Protein AF-L7JZ49-F1 (afdb_monomer_lite)

Radius of gyration: 19.23 Å; chains: 1; bounding box: 40×42×53 Å

Secondary structure (DSSP, 8-state):
-EEEEES-EESS-EEPPTT--EEEEEEEEEPTT-EEEPPTT--EEEEEEEEEEEE-TT-TT--EEEEES-PPEEETTEEEE--HHHHHTT-SSS-EEEE--TT--EEEEES----TTEEEE--TT--EEEEEEE-S-EE-TT-SS--EEEEEEPTT----B--TTGGG-SEEEEEE-S-HHHHHHHHHH-TT-SEEEEEE---TT-------GGGG--TT--B--------TT--

Foldseek 3Di:
DADEDECDEDPAAAEDDPPHQEYEYANYEYDPPHEYEYACNHQEYEYHDYAAKYFCVHPVNHAYYEYEQDFFADDPRMGHDHDPVVVVVPPDDAQAEGEDDQSHAHYAYELHDDDARYEYHYHQNHAEYAHAQDAYEYDCPNHPRHQYYHEHYNAPHPYDDPQPHLCNHQYYHYEDRDPPPVVLVNVVSNLNHQYYAYAYAPPDDDPDPPPDVVVSPNPPNPDPPPRPRDHPPPD

Organism: Trachipleistophora hominis (NCBI:txid72359)

Structure (mmCIF, N/CA/C/O backbone):
data_AF-L7JZ49-F1
#
_entry.id   AF-L7JZ49-F1
#
loop_
_atom_site.group_PDB
_atom_site.id
_atom_site.type_symbol
_atom_site.label_atom_id
_atom_site.label_alt_id
_atom_site.label_comp_id
_atom_site.label_asym_id
_atom_site.label_entity_id
_atom_site.label_seq_id
_atom_site.pdbx_PDB_ins_code
_atom_site.Cartn_x
_atom_site.Cartn_y
_atom_site.Cartn_z
_atom_site.occupancy
_atom_site.B_iso_or_equiv
_atom_site.auth_seq_id
_atom_site.auth_comp_id
_atom_site.auth_asym_id
_atom_site.auth_atom_id
_atom_site.pdbx_PDB_model_num
ATOM 1 N N . MET A 1 1 ? -9.743 -14.940 8.558 1.00 95.25 1 MET A N 1
ATOM 2 C CA . MET A 1 1 ? -11.053 -14.262 8.529 1.00 95.25 1 MET A CA 1
ATOM 3 C C . MET A 1 1 ? -10.868 -12.903 7.887 1.00 95.25 1 MET A C 1
ATOM 5 O O . MET A 1 1 ? -9.846 -12.271 8.147 1.00 95.25 1 MET A O 1
ATOM 9 N N . TYR A 1 2 ? -11.809 -12.515 7.036 1.00 97.88 2 TYR A N 1
ATOM 10 C CA . TYR A 1 2 ? -11.838 -11.239 6.327 1.00 97.88 2 TYR A CA 1
ATOM 11 C C . TYR A 1 2 ? -12.941 -10.373 6.942 1.00 97.88 2 TYR A C 1
ATOM 13 O O . TYR A 1 2 ? -14.019 -10.898 7.221 1.00 97.88 2 TYR A O 1
ATOM 21 N N . LEU A 1 3 ? -12.662 -9.095 7.192 1.00 98.38 3 LEU A N 1
ATOM 22 C CA . LEU A 1 3 ? -13.644 -8.123 7.665 1.00 98.38 3 LEU A CA 1
ATOM 23 C C . LEU A 1 3 ? -13.679 -6.938 6.701 1.00 98.38 3 LEU A C 1
ATOM 25 O O . LEU A 1 3 ? -12.662 -6.274 6.514 1.00 98.38 3 LEU A O 1
ATOM 29 N N . HIS A 1 4 ? -14.858 -6.677 6.142 1.00 98.38 4 HIS A N 1
ATOM 30 C CA . HIS A 1 4 ? -15.140 -5.538 5.273 1.00 98.38 4 HIS A CA 1
ATOM 31 C C . HIS A 1 4 ? -16.107 -4.593 5.966 1.00 98.38 4 HIS A C 1
ATOM 33 O O . HIS A 1 4 ? -17.171 -5.025 6.411 1.00 98.38 4 HIS A O 1
ATOM 39 N N . LEU A 1 5 ? -15.730 -3.324 6.065 1.00 98.25 5 LEU A N 1
ATOM 40 C CA . LEU A 1 5 ? -16.546 -2.256 6.627 1.00 98.25 5 LEU A CA 1
ATOM 41 C C . LEU A 1 5 ? -16.680 -1.161 5.578 1.00 98.25 5 LEU A C 1
ATOM 43 O O . LEU A 1 5 ? -15.669 -0.687 5.058 1.00 98.25 5 LEU A O 1
ATOM 47 N N . GLU A 1 6 ? -17.913 -0.754 5.284 1.00 98.25 6 GLU A N 1
ATOM 48 C CA . GLU A 1 6 ? -18.189 0.212 4.224 1.00 98.25 6 GLU A CA 1
ATOM 49 C C . GLU A 1 6 ? -19.272 1.216 4.609 1.00 98.25 6 GLU A C 1
ATOM 51 O O . GLU A 1 6 ? -20.342 0.821 5.068 1.00 98.25 6 GLU A O 1
ATOM 56 N N . GLY A 1 7 ? -18.999 2.507 4.391 1.00 97.81 7 GLY A N 1
ATOM 57 C CA . GLY A 1 7 ? -19.991 3.574 4.558 1.00 97.81 7 GLY A CA 1
ATOM 58 C C . GLY A 1 7 ? -20.428 3.781 6.009 1.00 97.81 7 GLY A C 1
ATOM 59 O O . GLY A 1 7 ? -21.595 4.069 6.263 1.00 97.81 7 GLY A O 1
ATOM 60 N N . ILE A 1 8 ? -19.512 3.582 6.960 1.00 97.62 8 ILE A N 1
ATOM 61 C CA . ILE A 1 8 ? -19.801 3.655 8.396 1.00 97.62 8 ILE A CA 1
ATOM 62 C C . ILE A 1 8 ? -19.223 4.939 8.983 1.00 97.62 8 ILE A C 1
ATOM 64 O O . ILE A 1 8 ? -18.048 5.258 8.791 1.00 97.62 8 ILE A O 1
ATOM 68 N N . GLU A 1 9 ? -20.043 5.619 9.780 1.00 97.75 9 GLU A N 1
ATOM 69 C CA . GLU A 1 9 ? -19.608 6.677 10.682 1.00 97.75 9 GLU A CA 1
ATOM 70 C C . GLU A 1 9 ? -19.492 6.130 12.111 1.00 97.75 9 GLU A C 1
ATOM 72 O O . GLU A 1 9 ? -20.479 5.735 12.736 1.00 97.75 9 GLU A O 1
ATOM 77 N N . PHE A 1 10 ? -18.274 6.072 12.644 1.00 96.31 10 PHE A N 1
ATOM 78 C CA . PHE A 1 10 ? -18.020 5.561 13.985 1.00 96.31 10 PHE A CA 1
ATOM 79 C C . PHE A 1 10 ? -18.080 6.678 15.028 1.00 96.31 10 PHE A C 1
ATOM 81 O O . PHE A 1 10 ? -17.166 7.496 15.161 1.00 96.31 10 PHE A O 1
ATOM 88 N N . GLY A 1 11 ? -19.128 6.636 15.855 1.00 96.88 11 GLY A N 1
ATOM 89 C CA . GLY A 1 11 ? -19.250 7.457 17.064 1.00 96.88 11 GLY A CA 1
ATOM 90 C C . GLY A 1 11 ? -18.512 6.905 18.292 1.00 96.88 11 GLY A C 1
ATOM 91 O O . GLY A 1 11 ? -18.584 7.475 19.382 1.00 96.88 11 GLY A O 1
ATOM 92 N N . TYR A 1 12 ? -17.798 5.791 18.146 1.00 97.19 12 TYR A N 1
ATOM 93 C CA . TYR A 1 12 ? -17.099 5.089 19.221 1.00 97.19 12 TYR A CA 1
ATOM 94 C C . TYR A 1 12 ? -15.788 4.479 18.718 1.00 97.19 12 TYR A C 1
ATOM 96 O O . TYR A 1 12 ? -15.545 4.389 17.518 1.00 97.19 12 TYR A O 1
ATOM 104 N N . ASN A 1 13 ? -14.926 4.066 19.648 1.00 98.25 13 ASN A N 1
ATOM 105 C CA . ASN A 1 13 ? -13.702 3.354 19.292 1.00 98.25 13 ASN A CA 1
ATOM 106 C C . ASN A 1 13 ? -14.050 1.977 18.734 1.00 98.25 13 ASN A C 1
ATOM 108 O O . ASN A 1 13 ? -14.763 1.214 19.386 1.00 98.25 13 ASN A O 1
ATOM 112 N N . PHE A 1 14 ? -13.501 1.639 17.576 1.00 98.25 14 PHE A N 1
ATOM 113 C CA . PHE A 1 14 ? -13.704 0.336 16.967 1.00 98.25 14 PHE A CA 1
ATOM 114 C C . PHE A 1 14 ? -12.479 -0.545 17.213 1.00 98.25 14 PHE A C 1
ATOM 116 O O . PHE A 1 14 ? -11.364 -0.177 16.862 1.00 98.25 14 PHE A O 1
ATOM 123 N N . ASN A 1 15 ? -12.671 -1.714 17.820 1.00 98.44 15 ASN A N 1
ATOM 124 C CA . ASN A 1 15 ? -11.599 -2.691 17.994 1.00 98.44 15 ASN A CA 1
ATOM 125 C C . ASN A 1 15 ? -11.824 -3.825 16.997 1.00 98.44 15 ASN A C 1
ATOM 127 O O . ASN A 1 15 ? -12.868 -4.481 17.032 1.00 98.44 15 ASN A O 1
ATOM 131 N N . VAL A 1 16 ? -10.851 -4.070 16.120 1.00 98.31 16 VAL A N 1
ATOM 132 C CA . VAL A 1 16 ? -10.954 -5.148 15.133 1.00 98.31 16 VAL A CA 1
ATOM 133 C C . VAL A 1 16 ? -10.984 -6.492 15.880 1.00 98.31 16 VAL A C 1
ATOM 135 O O . VAL A 1 16 ? -10.046 -6.778 16.627 1.00 98.31 16 VAL A O 1
ATOM 138 N N . PRO A 1 17 ? -12.005 -7.351 15.689 1.00 98.00 17 PRO A N 1
ATOM 139 C CA . PRO A 1 17 ? -12.108 -8.616 16.413 1.00 98.00 17 PRO A CA 1
ATOM 140 C C . PRO A 1 17 ? -10.873 -9.503 16.242 1.00 98.00 17 PRO A C 1
ATOM 142 O O . PRO A 1 17 ? -10.296 -9.573 15.155 1.00 98.00 17 PRO A O 1
ATOM 145 N N . GLN A 1 18 ? -10.499 -10.233 17.295 1.00 95.44 18 GLN A N 1
ATOM 146 C CA . GLN A 1 18 ? -9.438 -11.245 17.223 1.00 95.44 18 GLN A CA 1
ATOM 147 C C . GLN A 1 18 ? -9.741 -12.253 16.095 1.00 95.44 18 GLN A C 1
ATOM 149 O O . GLN A 1 18 ? -10.909 -12.514 15.795 1.00 95.44 18 GLN A O 1
ATOM 154 N N . ARG A 1 19 ? -8.708 -12.849 15.478 1.00 95.81 19 ARG A N 1
ATOM 155 C CA . ARG A 1 19 ? -8.783 -13.741 14.293 1.00 95.81 19 ARG A CA 1
ATOM 156 C C . ARG A 1 19 ? -9.020 -13.066 12.932 1.00 95.81 19 ARG A C 1
ATOM 158 O O . ARG A 1 19 ? -8.912 -13.756 11.907 1.00 95.81 19 ARG A O 1
ATOM 165 N N . VAL A 1 20 ? -9.337 -11.766 12.869 1.00 98.12 20 VAL A N 1
ATOM 166 C CA . VAL A 1 20 ? -9.362 -11.030 11.587 1.00 98.12 20 VAL A CA 1
ATOM 167 C C . VAL A 1 20 ? -7.933 -10.927 11.060 1.00 98.12 20 VAL A C 1
ATOM 169 O O . VAL A 1 20 ? -7.084 -10.333 11.711 1.00 98.12 20 VAL A O 1
ATOM 172 N N . LYS A 1 21 ? -7.683 -11.500 9.878 1.00 98.25 21 LYS A N 1
ATOM 173 C CA . LYS A 1 21 ? -6.375 -11.476 9.198 1.00 98.25 21 LYS A CA 1
ATOM 174 C C . LYS A 1 21 ? -6.296 -10.412 8.104 1.00 98.25 21 LYS A C 1
ATOM 176 O O . LYS A 1 21 ? -5.201 -9.976 7.757 1.00 98.25 21 LYS A O 1
ATOM 181 N N . THR A 1 22 ? -7.444 -10.026 7.559 1.00 98.56 22 THR A N 1
ATOM 182 C CA . THR A 1 22 ? -7.551 -9.030 6.497 1.00 98.56 22 THR A CA 1
ATOM 183 C C . THR A 1 22 ? -8.662 -8.063 6.851 1.00 98.56 22 THR A C 1
ATOM 185 O O . THR A 1 22 ? -9.788 -8.497 7.109 1.00 98.56 22 THR A O 1
ATOM 188 N N . LEU A 1 23 ? -8.328 -6.778 6.877 1.00 98.62 23 LEU A N 1
ATOM 189 C CA . LEU A 1 23 ? -9.248 -5.688 7.168 1.00 98.62 23 LEU A CA 1
ATOM 190 C C . LEU A 1 23 ? -9.388 -4.798 5.935 1.00 98.62 23 LEU A C 1
ATOM 192 O O . LEU A 1 23 ? -8.390 -4.279 5.449 1.00 98.62 23 LEU A O 1
ATOM 196 N N . HIS A 1 24 ? -10.611 -4.594 5.465 1.00 98.62 24 HIS A N 1
ATOM 197 C CA . HIS A 1 24 ? -10.918 -3.634 4.414 1.00 98.62 24 HIS A CA 1
ATOM 198 C C . HIS A 1 24 ? -11.829 -2.546 4.986 1.00 98.62 24 HIS A C 1
ATOM 200 O O . HIS A 1 24 ? -12.908 -2.836 5.506 1.00 98.62 24 HIS A O 1
ATOM 206 N N . LEU A 1 25 ? -11.355 -1.303 4.935 1.00 98.31 25 LEU A N 1
ATOM 207 C CA . LEU A 1 25 ? -12.064 -0.110 5.382 1.00 98.31 25 LEU A CA 1
ATOM 208 C C . LEU A 1 25 ? -12.371 0.761 4.171 1.00 98.31 25 LEU A C 1
ATOM 210 O O . LEU A 1 25 ? -11.442 1.266 3.542 1.00 98.31 25 LEU A O 1
ATOM 214 N N . LYS A 1 26 ? -13.655 0.956 3.868 1.00 97.94 26 LYS A N 1
ATOM 215 C CA . LYS A 1 26 ? -14.100 1.756 2.731 1.00 97.94 26 LYS A CA 1
ATOM 216 C C . LYS A 1 26 ? -15.076 2.854 3.145 1.00 97.94 26 LYS A C 1
ATOM 218 O O . LYS A 1 26 ? -16.076 2.571 3.793 1.00 97.94 26 LYS A O 1
ATOM 223 N N . ASN A 1 27 ? -14.836 4.097 2.744 1.00 97.19 27 ASN A N 1
ATOM 224 C CA . ASN A 1 27 ? -15.703 5.241 3.048 1.00 97.19 27 ASN A CA 1
ATOM 225 C C . ASN A 1 27 ? -16.045 5.322 4.549 1.00 97.19 27 ASN A C 1
ATOM 227 O O . ASN A 1 27 ? -17.216 5.334 4.932 1.00 97.19 27 ASN A O 1
ATOM 231 N N . ILE A 1 28 ? -15.016 5.285 5.397 1.00 97.44 28 ILE A N 1
ATOM 232 C CA . ILE A 1 28 ? -15.165 5.281 6.856 1.00 97.44 28 ILE A CA 1
ATOM 233 C C . ILE A 1 28 ? -14.877 6.669 7.417 1.00 97.44 28 ILE A C 1
ATOM 235 O O . ILE A 1 28 ? -13.826 7.245 7.136 1.00 97.44 28 ILE A O 1
ATOM 239 N N . THR A 1 29 ? -15.753 7.159 8.289 1.00 97.31 29 THR A N 1
ATOM 240 C CA . THR A 1 29 ? -15.537 8.408 9.029 1.00 97.31 29 THR A CA 1
ATOM 241 C C . THR A 1 29 ? -15.541 8.123 10.522 1.00 97.31 29 THR A C 1
ATOM 243 O O . THR A 1 29 ? -16.490 7.563 11.060 1.00 97.31 29 THR A O 1
ATOM 246 N N . MET A 1 30 ? -14.481 8.509 11.219 1.00 96.38 30 MET A N 1
ATOM 247 C CA . MET A 1 30 ? -14.411 8.470 12.676 1.00 96.38 30 MET A CA 1
ATOM 248 C C . MET A 1 30 ? -14.748 9.859 13.216 1.00 96.38 30 MET A C 1
ATOM 250 O O . MET A 1 30 ? -14.175 10.854 12.766 1.00 96.38 30 MET A O 1
ATOM 254 N N . LEU A 1 31 ? -15.635 9.936 14.211 1.00 94.19 31 LEU A N 1
ATOM 255 C CA . LEU A 1 31 ? -15.827 11.185 14.948 1.00 94.19 31 LEU A CA 1
ATOM 256 C C . LEU A 1 31 ? -14.545 11.583 15.697 1.00 94.19 31 LEU A C 1
ATOM 258 O O . LEU A 1 31 ? -13.674 10.753 15.968 1.00 94.19 31 LEU A O 1
ATOM 262 N N . SER A 1 32 ? -14.443 12.864 16.062 1.00 91.75 32 SER A N 1
ATOM 263 C CA . SER A 1 32 ? -13.277 13.397 16.775 1.00 91.75 32 SER A CA 1
ATOM 264 C C . SER A 1 32 ? -12.924 12.549 18.007 1.00 91.75 32 SER A C 1
ATOM 266 O O . SER A 1 32 ? -13.798 12.144 18.782 1.00 91.75 32 SER A O 1
ATOM 268 N N . ASN A 1 33 ? -11.628 12.268 18.173 1.00 91.25 33 ASN A N 1
ATOM 269 C CA . ASN A 1 33 ? -11.055 11.420 19.226 1.00 91.25 33 ASN A CA 1
ATOM 270 C C . ASN A 1 33 ? -11.486 9.941 19.200 1.00 91.25 33 ASN A C 1
ATOM 272 O O . ASN A 1 33 ? -11.297 9.235 20.195 1.00 91.25 33 ASN A O 1
ATOM 276 N N . LYS A 1 34 ? -12.087 9.449 18.107 1.00 96.94 34 LYS A N 1
ATOM 277 C CA . LYS A 1 34 ? -12.380 8.021 17.931 1.00 96.94 34 LYS A CA 1
ATOM 278 C C . LYS A 1 34 ? -11.309 7.354 17.092 1.00 96.94 34 LYS A C 1
ATOM 280 O O . LYS A 1 34 ? -10.853 7.901 16.090 1.00 96.94 34 LYS A O 1
ATOM 285 N N . ILE A 1 35 ? -10.936 6.146 17.505 1.00 97.62 35 ILE A N 1
ATOM 286 C CA . ILE A 1 35 ? -9.858 5.391 16.869 1.00 97.62 35 ILE A CA 1
ATOM 287 C C . ILE A 1 35 ? -10.297 3.977 16.497 1.00 97.62 35 ILE A C 1
ATOM 289 O O . ILE A 1 35 ? -11.104 3.354 17.194 1.00 97.62 35 ILE A O 1
ATOM 293 N N . THR A 1 36 ? -9.747 3.475 15.395 1.00 98.31 36 THR A N 1
ATOM 294 C CA . THR A 1 36 ? -9.832 2.066 15.009 1.00 98.31 36 THR A CA 1
ATOM 295 C C . THR A 1 36 ? -8.566 1.351 15.470 1.00 98.31 36 THR A C 1
ATOM 297 O O . THR A 1 36 ? -7.486 1.661 14.982 1.00 98.31 36 THR A O 1
ATOM 300 N N . ARG A 1 37 ? -8.671 0.390 16.393 1.00 98.50 37 ARG A N 1
ATOM 301 C CA . ARG A 1 37 ? -7.531 -0.407 16.874 1.00 98.50 37 ARG A CA 1
ATOM 302 C C . ARG A 1 37 ? -7.404 -1.701 16.087 1.00 98.50 37 ARG A C 1
ATOM 304 O O . ARG A 1 37 ? -8.304 -2.547 16.127 1.00 98.50 37 ARG A O 1
ATOM 311 N N . MET A 1 38 ? -6.286 -1.867 15.389 1.00 98.12 38 MET A N 1
ATOM 312 C CA . MET A 1 38 ? -5.949 -3.112 14.706 1.00 98.12 38 MET A CA 1
ATOM 313 C C . MET A 1 38 ? -5.517 -4.175 15.714 1.00 98.12 38 MET A C 1
ATOM 315 O O . MET A 1 38 ? -4.715 -3.913 16.604 1.00 98.12 38 MET A O 1
ATOM 319 N N . ASN A 1 39 ? -6.016 -5.399 15.550 1.00 97.50 39 ASN A N 1
ATOM 320 C CA . ASN A 1 39 ? -5.568 -6.520 16.369 1.00 97.50 39 ASN A CA 1
ATOM 321 C C . ASN A 1 39 ? -4.225 -7.090 15.873 1.00 97.50 39 ASN A C 1
ATOM 323 O O . ASN A 1 39 ? -3.801 -6.872 14.735 1.00 97.50 39 ASN A O 1
ATOM 327 N N . ARG A 1 40 ? -3.613 -7.922 16.717 1.00 97.38 40 ARG A N 1
ATOM 328 C CA . ARG A 1 40 ? -2.330 -8.593 16.460 1.00 97.38 40 ARG A CA 1
ATOM 329 C C . ARG A 1 40 ? -2.315 -9.633 15.341 1.00 97.38 40 ARG A C 1
ATOM 331 O O . ARG A 1 40 ? -1.241 -9.922 14.819 1.00 97.38 40 ARG A O 1
ATOM 338 N N . ASP A 1 41 ? -3.458 -10.224 15.010 1.00 97.62 41 ASP A N 1
ATOM 339 C CA . ASP A 1 41 ? -3.594 -11.276 13.997 1.00 97.62 41 ASP A CA 1
ATOM 340 C C . ASP A 1 41 ? -3.783 -10.688 12.586 1.00 97.62 41 ASP A C 1
ATOM 342 O O . ASP A 1 41 ? -3.721 -11.427 11.599 1.00 97.62 41 ASP A O 1
ATOM 346 N N . CYS A 1 42 ? -4.014 -9.374 12.479 1.00 98.31 42 CYS A N 1
ATOM 347 C CA . CYS A 1 42 ? -4.213 -8.687 11.213 1.00 98.31 42 CYS A CA 1
ATOM 348 C C . CYS A 1 42 ? -2.906 -8.663 10.411 1.00 98.31 42 CYS A C 1
ATOM 350 O O . CYS A 1 42 ? -1.894 -8.116 10.851 1.00 98.31 42 CYS A O 1
ATOM 352 N N . VAL A 1 43 ? -2.928 -9.278 9.230 1.00 98.38 43 VAL A N 1
ATOM 353 C CA . VAL A 1 43 ? -1.778 -9.423 8.325 1.00 98.38 43 VAL A CA 1
ATOM 354 C C . VAL A 1 43 ? -1.823 -8.392 7.202 1.00 98.38 43 VAL A C 1
ATOM 356 O O . VAL A 1 43 ? -0.781 -7.910 6.755 1.00 98.38 43 VAL A O 1
ATOM 359 N N . THR A 1 44 ? -3.030 -8.072 6.742 1.00 98.56 44 THR A N 1
ATOM 360 C CA . THR A 1 44 ? -3.271 -7.208 5.583 1.00 98.56 44 THR A CA 1
ATOM 361 C C . THR A 1 44 ? -4.350 -6.186 5.895 1.00 98.56 44 THR A C 1
ATOM 363 O O . THR A 1 44 ? -5.366 -6.522 6.507 1.00 98.56 44 THR A O 1
ATOM 366 N N . ILE A 1 45 ? -4.137 -4.949 5.461 1.00 98.50 45 ILE A N 1
ATOM 367 C CA . ILE A 1 45 ? -5.133 -3.885 5.557 1.00 98.50 45 ILE A CA 1
ATOM 368 C C . ILE A 1 45 ? -5.271 -3.151 4.226 1.00 98.50 45 ILE A C 1
ATOM 370 O O . ILE A 1 45 ? -4.282 -2.799 3.591 1.00 98.50 45 ILE A O 1
ATOM 374 N N . GLU A 1 46 ? -6.507 -2.913 3.817 1.00 98.56 46 GLU A N 1
ATOM 375 C CA . GLU A 1 46 ? -6.869 -2.112 2.656 1.00 98.56 46 GLU A CA 1
ATOM 376 C C . GLU A 1 46 ? -7.712 -0.930 3.120 1.00 98.56 46 GLU A C 1
ATOM 378 O O . GLU A 1 46 ? -8.701 -1.102 3.837 1.00 98.56 46 GLU A O 1
ATOM 383 N N . VAL A 1 47 ? -7.290 0.277 2.753 1.00 98.00 47 VAL A N 1
ATOM 384 C CA . VAL A 1 47 ? -7.962 1.516 3.137 1.00 98.00 47 VAL A CA 1
ATOM 385 C C . VAL A 1 47 ? -8.363 2.279 1.886 1.00 98.00 47 VAL A C 1
ATOM 387 O O 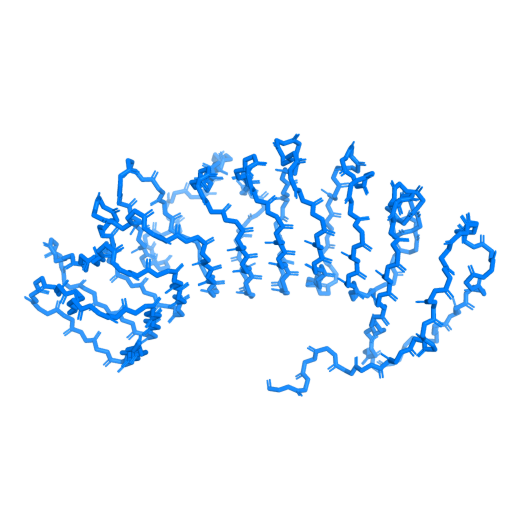. VAL A 1 47 ? -7.516 2.800 1.155 1.00 98.00 47 VAL A O 1
ATOM 390 N N . GLN A 1 48 ? -9.672 2.370 1.678 1.00 95.94 48 GLN A N 1
ATOM 391 C CA . GLN A 1 48 ? -10.307 3.099 0.598 1.00 95.94 48 GLN A CA 1
ATOM 392 C C . GLN A 1 48 ? -11.153 4.238 1.154 1.00 95.94 48 GLN A C 1
ATOM 394 O O . GLN A 1 48 ? -12.321 4.060 1.453 1.00 95.94 48 GLN A O 1
ATOM 399 N N . GLU A 1 49 ? -10.567 5.430 1.246 1.00 93.19 49 GLU A N 1
ATOM 400 C CA . GLU A 1 49 ? -11.219 6.618 1.818 1.00 93.19 49 GLU A CA 1
ATOM 401 C C . GLU A 1 49 ? -11.590 6.435 3.300 1.00 93.19 49 GLU A C 1
ATOM 403 O O . GLU A 1 49 ? -12.584 5.819 3.681 1.00 93.19 49 GLU A O 1
ATOM 408 N N . LEU A 1 50 ? -10.753 7.002 4.162 1.00 95.56 50 LEU A N 1
ATOM 409 C CA . LEU A 1 50 ? -10.937 6.990 5.605 1.00 95.56 50 LEU A CA 1
ATOM 410 C C . LEU A 1 50 ? -10.654 8.380 6.166 1.00 95.56 50 LEU A C 1
ATOM 412 O O . LEU A 1 50 ? -9.688 9.022 5.764 1.00 95.56 50 LEU A O 1
ATOM 416 N N . GLN A 1 51 ? -11.462 8.840 7.106 1.00 96.12 51 GLN A N 1
ATOM 417 C CA . GLN A 1 51 ? -11.168 10.015 7.915 1.00 96.12 51 GLN A CA 1
ATOM 418 C C . GLN A 1 51 ? -11.123 9.580 9.375 1.00 96.12 51 GLN A C 1
ATOM 420 O O . GLN A 1 51 ? -12.100 9.042 9.886 1.00 96.12 51 GLN A O 1
ATOM 425 N N . GLY A 1 52 ? -9.988 9.777 10.041 1.00 96.62 52 GLY A N 1
ATOM 426 C CA . GLY A 1 52 ? -9.780 9.314 11.410 1.00 96.62 52 GLY A CA 1
ATOM 427 C C . GLY A 1 52 ? -8.420 8.669 11.632 1.00 96.62 52 GLY A C 1
ATOM 428 O O . GLY A 1 52 ? -7.495 8.830 10.837 1.00 96.62 52 GLY A O 1
ATOM 429 N N . ILE A 1 53 ? -8.310 7.934 12.736 1.00 97.56 53 ILE A N 1
ATOM 430 C CA . ILE A 1 53 ? -7.044 7.375 13.215 1.00 97.56 53 ILE A CA 1
ATOM 431 C C . ILE A 1 53 ? -7.140 5.852 13.277 1.00 97.56 53 ILE A C 1
ATOM 433 O O . ILE A 1 53 ? -8.101 5.300 13.826 1.00 97.56 53 ILE A O 1
ATOM 437 N N . ILE A 1 54 ? -6.124 5.179 12.737 1.00 98.31 54 ILE A N 1
ATOM 438 C CA . ILE A 1 54 ? -5.906 3.746 12.938 1.00 98.31 54 ILE A CA 1
ATOM 439 C C . ILE A 1 54 ? -4.728 3.563 13.895 1.00 98.31 54 ILE A C 1
ATOM 441 O O . ILE A 1 54 ? -3.610 3.960 13.581 1.00 98.31 54 ILE A O 1
ATOM 445 N N . ASP A 1 55 ? -4.976 2.941 15.042 1.00 98.25 55 ASP A N 1
ATOM 446 C CA . ASP A 1 55 ? -3.951 2.528 15.999 1.00 98.25 55 ASP A CA 1
ATOM 447 C C . ASP A 1 55 ? -3.446 1.124 15.638 1.00 98.25 55 ASP A C 1
ATOM 449 O O . ASP A 1 55 ? -4.209 0.154 15.559 1.00 98.25 55 ASP A O 1
ATOM 453 N N . THR A 1 56 ? -2.141 1.042 15.399 1.00 97.44 56 THR A N 1
ATOM 454 C CA . THR A 1 56 ? -1.409 -0.151 14.962 1.00 97.44 56 THR A CA 1
ATOM 455 C C . THR A 1 56 ? -0.453 -0.685 16.026 1.00 97.44 56 THR A C 1
ATOM 457 O O . THR A 1 56 ? 0.336 -1.585 15.744 1.00 97.44 56 THR A O 1
ATOM 460 N N . SER A 1 57 ? -0.539 -0.192 17.266 1.00 96.75 57 SER A N 1
ATOM 461 C CA . SER A 1 57 ? 0.355 -0.574 18.371 1.00 96.75 57 SER A CA 1
ATOM 462 C C . SER A 1 57 ? 0.371 -2.083 18.649 1.00 96.75 57 SER A C 1
ATOM 464 O O . SER A 1 57 ? 1.412 -2.656 18.983 1.00 96.75 57 SER A O 1
ATOM 466 N N . GLU A 1 58 ? -0.761 -2.760 18.448 1.00 96.19 58 GLU A N 1
ATOM 467 C CA . GLU A 1 58 ? -0.875 -4.212 18.590 1.00 96.19 58 GLU A CA 1
ATOM 468 C C . GLU A 1 58 ? -0.674 -4.988 17.279 1.00 96.19 58 GLU A C 1
ATOM 470 O O . GLU A 1 58 ? -0.521 -6.209 17.327 1.00 96.19 58 GLU A O 1
ATOM 475 N N . ALA A 1 59 ? -0.620 -4.323 16.121 1.00 95.62 59 ALA A N 1
ATOM 476 C CA . ALA A 1 59 ? -0.687 -4.911 14.776 1.00 95.62 59 ALA A CA 1
ATOM 477 C C . ALA A 1 59 ? 0.629 -5.569 14.305 1.00 95.62 59 ALA A C 1
ATOM 479 O O . ALA A 1 59 ? 1.096 -5.379 13.183 1.00 95.62 59 ALA A O 1
ATOM 480 N N . ARG A 1 60 ? 1.243 -6.387 15.163 1.00 92.06 60 ARG A N 1
ATOM 481 C CA . ARG A 1 60 ? 2.580 -6.978 14.961 1.00 92.06 60 ARG A CA 1
ATOM 482 C C . ARG A 1 60 ? 2.694 -7.899 13.743 1.00 92.06 60 ARG A C 1
ATOM 484 O O . ARG A 1 60 ? 3.800 -8.122 13.259 1.00 92.06 60 ARG A O 1
ATOM 491 N N . SER A 1 61 ? 1.580 -8.459 13.272 1.00 96.62 61 SER A N 1
ATOM 492 C CA . SER A 1 61 ? 1.558 -9.354 12.107 1.00 96.62 61 SER A CA 1
ATOM 493 C C . SER A 1 61 ? 1.329 -8.626 10.784 1.00 96.62 61 SER A C 1
ATOM 495 O O . SER A 1 61 ? 1.404 -9.266 9.733 1.00 96.62 61 SER A O 1
ATOM 497 N N . THR A 1 62 ? 1.037 -7.321 10.812 1.00 97.50 62 THR A N 1
ATOM 498 C CA . THR A 1 62 ? 0.704 -6.564 9.606 1.00 97.50 62 THR A CA 1
ATOM 499 C C . THR A 1 62 ? 1.936 -6.420 8.728 1.00 97.50 62 THR A C 1
ATOM 501 O O . THR A 1 62 ? 2.949 -5.856 9.129 1.00 97.50 62 THR A O 1
ATOM 504 N N . LYS A 1 63 ? 1.846 -6.956 7.512 1.00 97.88 63 LYS A N 1
ATOM 505 C CA . LYS A 1 63 ? 2.924 -6.945 6.515 1.00 97.88 63 LYS A CA 1
ATOM 506 C C . LYS A 1 63 ? 2.463 -6.399 5.171 1.00 97.88 63 LYS A C 1
ATOM 508 O O . LYS A 1 63 ? 3.301 -5.920 4.414 1.00 97.88 63 LYS A O 1
ATOM 513 N N . GLY A 1 64 ? 1.167 -6.480 4.873 1.00 98.44 64 GLY A N 1
ATOM 514 C CA . GLY A 1 64 ? 0.592 -5.972 3.634 1.00 98.44 64 GLY A CA 1
ATOM 515 C C . GLY A 1 64 ? -0.300 -4.764 3.877 1.00 98.44 64 GLY A C 1
ATOM 516 O O . GLY A 1 64 ? -1.144 -4.791 4.774 1.00 98.44 64 GLY A O 1
ATOM 517 N N . VAL A 1 65 ? -0.146 -3.728 3.060 1.00 98.44 65 VAL A N 1
ATOM 518 C CA . VAL A 1 65 ? -1.051 -2.582 3.061 1.00 98.44 65 VAL A CA 1
ATOM 519 C C . VAL A 1 65 ? -1.410 -2.145 1.651 1.00 98.44 65 VAL A C 1
ATOM 521 O O . VAL A 1 65 ? -0.568 -2.122 0.753 1.00 98.44 65 VAL A O 1
ATOM 524 N N . THR A 1 66 ? -2.665 -1.760 1.486 1.00 98.31 66 THR A N 1
ATOM 525 C CA . THR A 1 66 ? -3.186 -1.150 0.275 1.00 98.31 66 THR A CA 1
ATOM 526 C C . THR A 1 66 ? -3.805 0.200 0.626 1.00 98.31 66 THR A C 1
ATOM 528 O O . THR A 1 66 ? -4.736 0.272 1.427 1.00 98.31 66 THR A O 1
ATOM 531 N N . PHE A 1 67 ? -3.294 1.272 0.024 1.00 96.81 67 PHE A N 1
ATOM 532 C CA . PHE A 1 67 ? -3.816 2.628 0.176 1.00 96.81 67 PHE A CA 1
ATOM 533 C C . PHE A 1 67 ? -4.480 3.080 -1.124 1.00 96.81 67 PHE A C 1
ATOM 535 O O . PHE A 1 67 ? -3.836 3.077 -2.176 1.00 96.81 67 PHE A O 1
ATOM 542 N N . HIS A 1 68 ? -5.737 3.524 -1.046 1.00 95.06 68 HIS A N 1
ATOM 543 C CA . HIS A 1 68 ? -6.433 4.155 -2.167 1.00 95.06 68 HIS A CA 1
ATOM 544 C C . HIS A 1 68 ? -6.654 5.641 -1.931 1.00 95.06 68 HIS A C 1
ATOM 546 O O . HIS A 1 68 ? -7.060 6.055 -0.843 1.00 95.06 68 HIS A O 1
ATOM 552 N N . SER A 1 69 ? -6.466 6.432 -2.989 1.00 89.62 69 SER A N 1
ATOM 553 C CA . SER A 1 69 ? -6.773 7.870 -3.087 1.00 89.62 69 SER A CA 1
ATOM 554 C C . SER A 1 69 ? -6.025 8.803 -2.120 1.00 89.62 69 SER A C 1
ATOM 556 O O . SER A 1 69 ? -5.886 9.991 -2.406 1.00 89.62 69 SER A O 1
ATOM 558 N N . GLN A 1 70 ? -5.519 8.302 -0.993 1.00 89.56 70 GLN A N 1
ATOM 559 C CA . GLN A 1 70 ? -4.803 9.060 0.018 1.00 89.56 70 GLN A CA 1
ATOM 560 C C . GLN A 1 70 ? -3.820 8.213 0.829 1.00 89.56 70 GLN A C 1
ATOM 562 O O . GLN A 1 70 ? -4.038 7.026 1.059 1.00 89.56 70 GLN A O 1
ATOM 567 N N . LEU A 1 71 ? -2.784 8.875 1.339 1.00 91.88 71 LEU A N 1
ATOM 568 C CA . LEU A 1 71 ? -1.885 8.340 2.356 1.00 91.88 71 LEU A CA 1
ATOM 569 C C . LEU A 1 71 ? -2.206 8.935 3.737 1.00 91.88 71 LEU A C 1
ATOM 571 O O . LEU A 1 71 ? -2.619 10.102 3.808 1.00 91.88 71 LEU A O 1
ATOM 575 N N . PRO A 1 72 ? -2.015 8.169 4.825 1.00 93.94 72 PRO A N 1
ATOM 576 C CA . PRO A 1 72 ? -2.028 8.718 6.172 1.00 93.94 72 PRO A CA 1
ATOM 577 C C . PRO A 1 72 ? -0.703 9.409 6.506 1.00 93.94 72 PRO A C 1
ATOM 579 O O . PRO A 1 72 ? 0.337 9.149 5.892 1.00 93.94 72 PRO A O 1
ATOM 582 N N . ARG A 1 73 ? -0.723 10.237 7.552 1.00 90.94 73 ARG A N 1
ATOM 583 C CA . ARG A 1 73 ? 0.496 10.592 8.285 1.00 90.94 73 ARG A CA 1
ATOM 584 C C . ARG A 1 73 ? 0.776 9.524 9.330 1.00 90.94 73 ARG A C 1
ATOM 586 O O . ARG A 1 73 ? -0.124 9.114 10.059 1.00 90.94 73 ARG A O 1
ATOM 593 N N . PHE A 1 74 ? 2.030 9.104 9.401 1.00 92.56 74 PHE A N 1
ATOM 594 C CA . PHE A 1 74 ? 2.485 8.117 10.370 1.00 92.56 74 PHE A CA 1
ATOM 595 C C . PHE A 1 74 ? 3.096 8.840 11.566 1.00 92.56 74 PHE A C 1
ATOM 597 O O . PHE A 1 74 ? 4.051 9.604 11.406 1.00 92.56 74 PHE A O 1
ATOM 604 N N . THR A 1 75 ? 2.548 8.589 12.750 1.00 92.00 75 THR A N 1
ATOM 605 C CA . THR A 1 75 ? 3.063 9.106 14.021 1.00 92.00 75 THR A CA 1
ATOM 606 C C . THR A 1 75 ? 3.139 7.940 14.989 1.00 92.00 75 THR A C 1
ATOM 608 O O . THR A 1 75 ? 2.112 7.428 15.418 1.00 92.00 75 THR A O 1
ATOM 611 N N . ASP A 1 76 ? 4.353 7.474 15.275 1.00 91.81 76 ASP A N 1
ATOM 612 C CA . ASP A 1 76 ? 4.609 6.270 16.070 1.00 91.81 76 ASP A CA 1
ATOM 613 C C . ASP A 1 76 ? 3.818 5.049 15.565 1.00 91.81 76 ASP A C 1
ATOM 615 O O . ASP A 1 76 ? 4.150 4.476 14.524 1.00 91.81 76 ASP A O 1
ATOM 619 N N . ASN A 1 77 ? 2.762 4.666 16.284 1.00 94.62 77 ASN A N 1
ATOM 620 C CA . ASN A 1 77 ? 1.893 3.537 15.961 1.00 94.62 77 ASN A CA 1
ATOM 621 C C . ASN 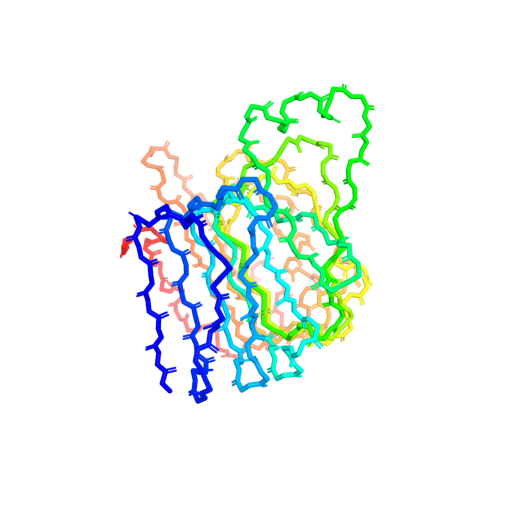A 1 77 ? 0.542 3.967 15.372 1.00 94.62 77 ASN A C 1
ATOM 623 O O . ASN A 1 77 ? -0.332 3.123 15.189 1.00 94.62 77 ASN A O 1
ATOM 627 N N . GLU A 1 78 ? 0.347 5.244 15.065 1.00 96.62 78 GLU A N 1
ATOM 628 C CA . GLU A 1 78 ? -0.915 5.783 14.569 1.00 96.62 78 GLU A CA 1
ATOM 629 C C . GLU A 1 78 ? -0.825 6.182 13.098 1.00 96.62 78 GLU A C 1
ATOM 631 O O . GLU A 1 78 ? 0.139 6.809 12.641 1.00 96.62 78 GLU A O 1
ATOM 636 N N . TRP A 1 79 ? -1.857 5.810 12.345 1.00 96.81 79 TRP A N 1
ATOM 637 C CA . TRP A 1 79 ? -2.048 6.207 10.957 1.00 96.81 79 TRP A CA 1
ATOM 638 C C . TRP A 1 79 ? -3.188 7.216 10.911 1.00 96.81 79 TRP A C 1
ATOM 640 O O . TRP A 1 79 ? -4.361 6.866 11.058 1.00 96.81 79 TRP A O 1
ATOM 650 N N . ASN A 1 80 ? -2.820 8.476 10.725 1.00 95.31 80 ASN A N 1
ATOM 651 C CA . ASN A 1 80 ? -3.716 9.616 10.801 1.00 95.31 80 ASN A CA 1
ATOM 652 C C . ASN A 1 80 ? -4.189 10.008 9.400 1.00 95.31 80 ASN A C 1
ATOM 654 O O . ASN A 1 80 ? -3.395 10.459 8.569 1.00 95.31 80 ASN A O 1
ATOM 658 N N . TYR A 1 81 ? -5.483 9.847 9.135 1.00 93.88 81 TYR A N 1
ATOM 659 C CA . TYR A 1 81 ? -6.108 10.207 7.870 1.00 93.88 81 TYR A CA 1
ATOM 660 C C . TYR A 1 81 ? -6.961 11.463 8.028 1.00 93.88 81 TYR A C 1
ATOM 662 O O . TYR A 1 81 ? -7.985 11.466 8.711 1.00 93.88 81 TYR A O 1
ATOM 670 N N . PHE A 1 82 ? -6.538 12.519 7.342 1.00 88.75 82 PHE A N 1
ATOM 671 C CA . PHE A 1 82 ? -7.186 13.826 7.363 1.00 88.75 82 PHE A CA 1
ATOM 672 C C . PHE A 1 82 ? -8.128 14.004 6.179 1.00 88.75 82 PHE A C 1
ATOM 674 O O . PHE A 1 82 ? -7.876 13.488 5.081 1.00 88.75 82 PHE A O 1
ATOM 681 N N . SER A 1 83 ? -9.172 14.800 6.391 1.00 82.44 83 SER A N 1
ATOM 682 C CA . SER A 1 83 ? -10.088 15.218 5.333 1.00 82.44 83 SER A CA 1
ATOM 683 C C . SER A 1 83 ? -9.359 16.021 4.244 1.00 82.44 83 SER A C 1
ATOM 685 O O . SER A 1 83 ? -8.294 16.606 4.459 1.00 82.44 83 SER A O 1
ATOM 687 N N . ARG A 1 84 ? -9.943 16.094 3.039 1.00 71.19 84 ARG A N 1
ATOM 688 C CA . ARG A 1 84 ? -9.383 16.909 1.939 1.00 71.19 84 ARG A CA 1
ATOM 689 C C . ARG A 1 84 ? -9.294 18.396 2.295 1.00 71.19 84 ARG A C 1
ATOM 691 O O . ARG A 1 84 ? -8.360 19.060 1.857 1.00 71.19 84 ARG A O 1
ATOM 698 N N . ALA A 1 85 ? -10.249 18.896 3.082 1.00 67.62 85 ALA A N 1
ATOM 699 C CA . ALA A 1 85 ? -10.271 20.283 3.528 1.00 67.62 85 ALA A CA 1
ATOM 700 C C . ALA A 1 85 ? -9.079 20.584 4.442 1.00 67.62 85 ALA A C 1
ATOM 702 O O . ALA A 1 85 ? -8.366 21.541 4.185 1.00 67.62 85 ALA A O 1
ATOM 703 N N . GLU A 1 86 ? -8.801 19.730 5.432 1.00 66.31 86 GLU A N 1
ATOM 704 C CA . GLU A 1 86 ? -7.638 19.884 6.321 1.00 66.31 86 GLU A CA 1
ATOM 705 C C . GLU A 1 86 ? -6.320 19.796 5.551 1.00 66.31 86 GLU A C 1
ATOM 707 O O . GLU A 1 86 ? -5.384 20.536 5.832 1.00 66.31 86 GLU A O 1
ATOM 712 N N . LYS A 1 87 ? -6.257 18.932 4.533 1.00 65.31 87 LYS A N 1
ATOM 713 C CA . LYS A 1 87 ? -5.078 18.770 3.679 1.00 65.31 87 LYS A CA 1
ATOM 714 C C . LYS A 1 87 ? -4.676 20.074 2.988 1.00 65.31 87 LYS A C 1
ATOM 716 O O . LYS A 1 87 ? -3.510 20.441 3.066 1.00 65.31 87 LYS A O 1
ATOM 721 N N . ALA A 1 88 ? -5.614 20.800 2.378 1.00 59.62 88 ALA A N 1
ATOM 722 C CA . ALA A 1 88 ? -5.319 22.028 1.629 1.00 59.62 88 ALA A CA 1
ATOM 723 C C . ALA A 1 88 ? -4.525 23.085 2.428 1.00 59.62 88 ALA A C 1
ATOM 725 O O . ALA A 1 88 ? -3.731 23.808 1.839 1.00 59.62 88 ALA A O 1
ATOM 726 N N . TRP A 1 89 ? -4.663 23.122 3.757 1.00 52.81 89 TRP A N 1
ATOM 727 C CA . TRP A 1 89 ? -4.002 24.112 4.615 1.00 52.81 89 TRP A CA 1
ATOM 728 C C . TRP A 1 89 ? -2.510 23.837 4.851 1.00 52.81 89 TRP A C 1
ATOM 730 O O . TRP A 1 89 ? -1.769 24.752 5.195 1.00 52.81 89 TRP A O 1
ATOM 740 N N . TYR A 1 90 ? -2.047 22.596 4.671 1.00 54.88 90 TYR A N 1
ATOM 741 C CA . TYR A 1 90 ? -0.668 22.206 4.996 1.00 54.88 90 TYR A CA 1
ATOM 742 C C . TYR A 1 90 ? 0.293 22.227 3.798 1.00 54.88 90 TYR A C 1
ATOM 744 O O . TYR A 1 90 ? 1.495 22.074 3.997 1.00 54.88 90 TYR A O 1
ATOM 752 N N . PHE A 1 91 ? -0.205 22.372 2.565 1.00 56.53 91 PHE A N 1
ATOM 753 C CA . PHE A 1 91 ? 0.561 22.028 1.355 1.00 56.53 91 PHE A CA 1
ATOM 754 C C . PHE A 1 91 ? 1.098 23.198 0.538 1.00 56.53 91 PHE A C 1
ATOM 756 O O . PHE A 1 91 ? 1.711 22.962 -0.503 1.00 56.53 91 PHE A O 1
ATOM 763 N N . GLU A 1 92 ? 0.895 24.439 0.974 1.00 57.69 92 GLU A N 1
ATOM 764 C CA . GLU A 1 92 ? 1.238 25.576 0.120 1.00 57.69 92 GLU A CA 1
ATOM 765 C C . GLU A 1 92 ? 2.739 25.889 0.054 1.00 57.69 92 GLU A C 1
ATOM 767 O O . GLU A 1 92 ? 3.150 26.474 -0.941 1.00 57.69 92 GLU A O 1
ATOM 772 N N . ASN A 1 93 ? 3.582 25.466 1.013 1.00 57.06 93 ASN A N 1
ATOM 773 C CA . ASN A 1 93 ? 4.982 25.934 1.033 1.00 57.06 93 ASN A CA 1
ATOM 774 C C . ASN A 1 93 ? 6.079 24.898 1.350 1.00 57.06 93 ASN A C 1
ATOM 776 O O . ASN A 1 93 ? 7.218 25.124 0.946 1.00 57.06 93 ASN A O 1
ATOM 780 N N . ASP A 1 94 ? 5.777 23.754 1.976 1.00 69.00 94 ASP A N 1
ATOM 781 C CA . ASP A 1 94 ? 6.807 22.785 2.385 1.00 69.00 94 ASP A CA 1
ATOM 782 C C . ASP A 1 94 ? 6.666 21.420 1.704 1.00 69.00 94 ASP A C 1
ATOM 784 O O . ASP A 1 94 ? 5.571 20.912 1.449 1.00 69.00 94 ASP A O 1
ATOM 788 N N . LYS A 1 95 ? 7.817 20.800 1.424 1.00 77.81 95 LYS A N 1
ATOM 789 C CA . LYS A 1 95 ? 7.892 19.429 0.922 1.00 77.81 95 LYS A CA 1
ATOM 790 C C . LYS A 1 95 ? 7.498 18.452 2.035 1.00 77.81 95 LYS A C 1
ATOM 792 O O . LYS A 1 95 ? 8.261 18.245 2.977 1.00 77.81 95 LYS A O 1
ATOM 797 N N . GLU A 1 96 ? 6.327 17.829 1.927 1.00 81.56 96 GLU A N 1
ATOM 798 C CA . GLU A 1 96 ? 5.879 16.798 2.864 1.00 81.56 96 GLU A CA 1
ATOM 799 C C . GLU A 1 96 ? 6.667 15.507 2.621 1.00 81.56 96 GLU A C 1
ATOM 801 O O . GLU A 1 96 ? 6.777 15.023 1.495 1.00 81.56 96 GLU A O 1
ATOM 806 N N . ILE A 1 97 ? 7.215 14.933 3.692 1.00 86.50 97 ILE A N 1
ATOM 807 C CA . ILE A 1 97 ? 7.901 13.642 3.639 1.00 86.50 97 ILE A CA 1
ATOM 808 C C . ILE A 1 97 ? 7.063 12.621 4.400 1.00 86.50 97 ILE A C 1
ATOM 810 O O . ILE A 1 97 ? 7.012 12.653 5.631 1.00 86.50 97 ILE A O 1
ATOM 814 N N . ILE A 1 98 ? 6.462 11.674 3.681 1.00 89.88 98 ILE A N 1
ATOM 815 C CA . ILE A 1 98 ? 5.764 10.535 4.284 1.00 89.88 98 ILE A CA 1
ATOM 816 C C . ILE A 1 98 ? 6.729 9.353 4.337 1.00 89.88 98 ILE A C 1
ATOM 818 O O . ILE A 1 98 ? 7.319 8.965 3.329 1.00 89.88 98 ILE A O 1
ATOM 822 N N . ARG A 1 99 ? 6.901 8.773 5.526 1.00 92.19 99 ARG A N 1
ATOM 823 C CA . ARG A 1 99 ? 7.734 7.585 5.749 1.00 92.19 99 ARG A CA 1
ATOM 824 C C . ARG A 1 99 ? 6.834 6.408 6.081 1.00 92.19 99 ARG A C 1
ATOM 826 O O . ARG A 1 99 ? 6.168 6.435 7.111 1.00 92.19 99 ARG A O 1
ATOM 833 N N . LEU A 1 100 ? 6.818 5.392 5.221 1.00 93.19 100 LEU A N 1
ATOM 834 C CA . LEU A 1 100 ? 6.082 4.165 5.508 1.00 93.19 100 LEU A CA 1
ATOM 835 C C . LEU A 1 100 ? 6.830 3.319 6.552 1.00 93.19 100 LEU A C 1
ATOM 837 O O . LEU A 1 100 ? 8.065 3.288 6.532 1.00 93.19 100 LEU A O 1
ATOM 841 N N . PRO A 1 101 ? 6.114 2.607 7.440 1.00 93.06 101 PRO A N 1
ATOM 842 C CA . PRO A 1 101 ? 6.739 1.735 8.424 1.00 93.06 101 PRO A 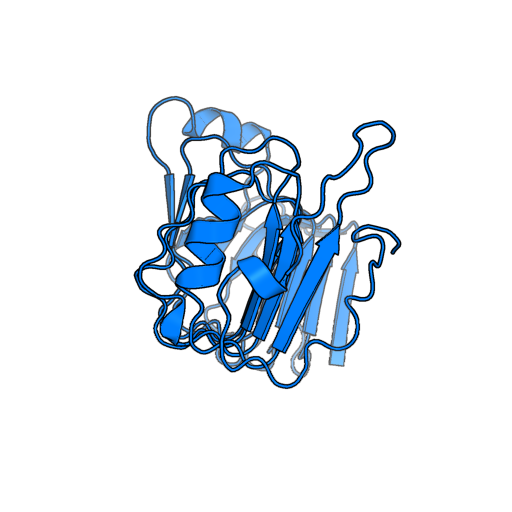CA 1
ATOM 843 C C . PRO A 1 101 ? 7.636 0.658 7.798 1.00 93.06 101 PRO A C 1
ATOM 845 O O . PRO A 1 101 ? 7.261 -0.009 6.834 1.00 93.06 101 PRO A O 1
ATOM 848 N N . ASN A 1 102 ? 8.810 0.437 8.398 1.00 94.12 102 ASN A N 1
ATOM 849 C CA . ASN A 1 102 ? 9.819 -0.501 7.887 1.00 94.12 102 ASN A CA 1
ATOM 850 C C . ASN A 1 102 ? 9.389 -1.973 7.902 1.00 94.12 102 ASN A C 1
ATOM 852 O O . ASN A 1 102 ? 10.013 -2.769 7.213 1.00 94.12 102 ASN A O 1
ATOM 856 N N . TYR A 1 103 ? 8.377 -2.348 8.686 1.00 93.94 103 TYR A N 1
ATOM 857 C CA . TYR A 1 103 ? 7.921 -3.737 8.795 1.00 93.94 103 TYR A CA 1
ATOM 858 C C . TYR A 1 103 ? 7.031 -4.185 7.622 1.00 93.94 103 TYR A C 1
ATOM 860 O O . TYR A 1 103 ? 6.765 -5.381 7.479 1.00 93.94 103 TYR A O 1
ATOM 868 N N . LEU A 1 104 ? 6.560 -3.245 6.795 1.00 96.56 104 LEU A N 1
ATOM 869 C CA . LEU A 1 104 ? 5.701 -3.535 5.651 1.00 96.56 104 LEU A CA 1
ATOM 870 C C . LEU A 1 104 ? 6.506 -4.204 4.531 1.00 96.56 104 LEU A C 1
ATOM 872 O O . LEU A 1 104 ? 7.551 -3.706 4.113 1.00 96.56 104 LEU A O 1
ATOM 876 N N . ARG A 1 105 ? 5.995 -5.336 4.048 1.00 98.00 105 ARG A N 1
ATOM 877 C CA . ARG A 1 105 ? 6.592 -6.169 2.994 1.00 98.00 105 ARG A CA 1
ATOM 878 C C . ARG A 1 105 ? 5.891 -5.982 1.657 1.00 98.00 105 ARG A C 1
ATOM 880 O O . ARG A 1 105 ? 6.560 -5.924 0.634 1.00 98.00 105 ARG A O 1
ATOM 887 N N . THR A 1 106 ? 4.571 -5.826 1.676 1.00 98.50 106 THR A N 1
ATOM 888 C CA . THR A 1 106 ? 3.758 -5.615 0.474 1.00 98.50 106 THR A CA 1
ATOM 889 C C . THR A 1 106 ? 3.044 -4.279 0.590 1.00 98.50 106 THR A C 1
ATOM 891 O O . THR A 1 106 ? 2.282 -4.062 1.533 1.00 98.50 106 THR A O 1
ATOM 894 N N . ILE A 1 107 ? 3.286 -3.374 -0.352 1.00 97.94 107 ILE A N 1
ATOM 895 C CA . ILE A 1 107 ? 2.671 -2.046 -0.372 1.00 97.94 107 ILE A CA 1
ATOM 896 C C . ILE A 1 107 ? 2.018 -1.829 -1.730 1.00 97.94 107 ILE A C 1
ATOM 898 O O . ILE A 1 107 ? 2.693 -1.840 -2.755 1.00 97.94 107 ILE A O 1
ATOM 902 N N . ASN A 1 108 ? 0.715 -1.567 -1.731 1.00 97.69 108 ASN A N 1
ATOM 903 C CA . ASN A 1 108 ? -0.024 -1.178 -2.923 1.00 97.69 108 ASN A CA 1
ATOM 904 C C . ASN A 1 108 ? -0.527 0.257 -2.770 1.00 97.69 108 ASN A C 1
ATOM 906 O O . ASN A 1 108 ? -1.247 0.584 -1.829 1.00 97.69 108 ASN A O 1
ATOM 910 N N . LEU A 1 109 ? -0.149 1.116 -3.707 1.00 95.06 109 LEU A N 1
ATOM 911 C CA . LEU A 1 109 ? -0.543 2.515 -3.781 1.00 95.06 109 LEU A CA 1
ATOM 912 C C . LEU A 1 109 ? -1.424 2.685 -5.011 1.00 95.06 109 LEU A C 1
ATOM 914 O O . LEU A 1 109 ? -0.947 2.513 -6.131 1.00 95.06 10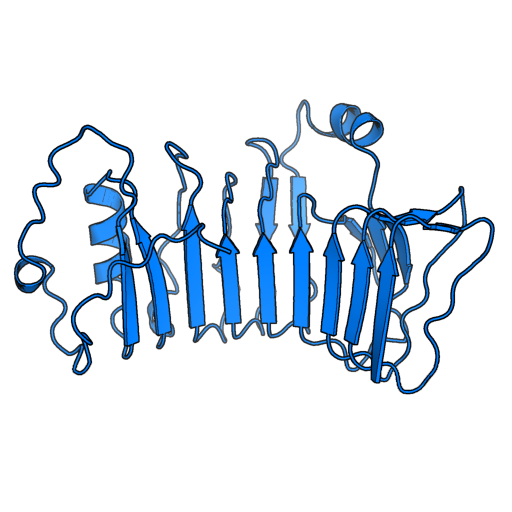9 LEU A O 1
ATOM 918 N N . MET A 1 110 ? -2.700 3.007 -4.814 1.00 95.06 110 MET A N 1
ATOM 919 C CA . MET A 1 110 ? -3.681 3.072 -5.894 1.00 95.06 110 MET A CA 1
ATOM 920 C C . MET A 1 110 ? -4.356 4.440 -5.971 1.00 95.06 110 MET A C 1
ATOM 922 O O . MET A 1 110 ? -4.917 4.933 -4.994 1.00 95.06 110 MET A O 1
ATOM 926 N N . ASN A 1 111 ? -4.353 5.045 -7.160 1.00 91.38 111 ASN A N 1
ATOM 927 C CA . ASN A 1 111 ? -5.041 6.306 -7.462 1.00 91.38 111 ASN A CA 1
ATOM 928 C C . ASN A 1 111 ? -4.654 7.470 -6.538 1.00 91.38 111 ASN A C 1
ATOM 930 O O . ASN A 1 111 ? -5.471 8.347 -6.253 1.00 91.38 111 ASN A O 1
ATOM 934 N N . ILE A 1 112 ? -3.421 7.483 -6.041 1.00 87.00 112 ILE A N 1
ATOM 935 C CA . ILE A 1 112 ? -2.974 8.510 -5.107 1.00 87.00 112 ILE A CA 1
ATOM 936 C C . ILE A 1 112 ? -2.570 9.748 -5.906 1.00 87.00 112 ILE A C 1
ATOM 938 O O . ILE A 1 112 ? -1.584 9.758 -6.646 1.00 87.00 112 ILE A O 1
ATOM 942 N N . LYS A 1 113 ? -3.362 10.803 -5.728 1.00 78.31 113 LYS A N 1
ATOM 943 C CA . LYS A 1 113 ? -3.165 12.115 -6.341 1.00 78.31 113 LYS A CA 1
ATOM 944 C C . LYS A 1 113 ? -2.762 13.093 -5.247 1.00 78.31 113 LYS A C 1
ATOM 946 O O . LYS A 1 113 ? -3.614 13.771 -4.678 1.00 78.31 113 LYS A O 1
ATOM 951 N N . GLN A 1 114 ? -1.480 13.123 -4.900 1.00 69.75 114 GLN A N 1
ATOM 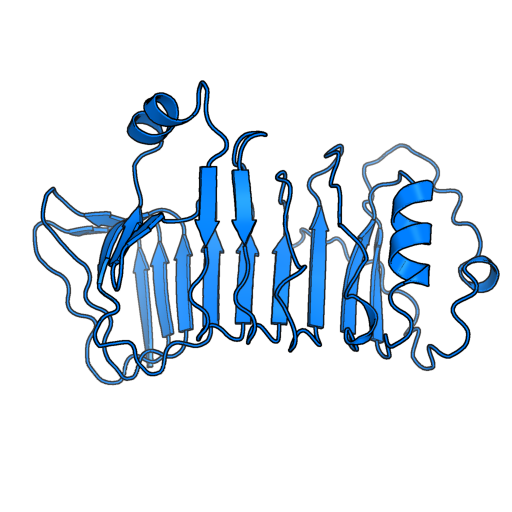952 C CA . GLN A 1 114 ? -0.943 14.101 -3.951 1.00 69.75 114 GLN A CA 1
ATOM 953 C C . GLN A 1 114 ? -0.145 15.163 -4.723 1.00 69.75 114 GLN A C 1
ATOM 955 O O . GLN A 1 114 ? 0.388 14.888 -5.800 1.00 69.75 114 GLN A O 1
ATOM 960 N N . GLY A 1 115 ? -0.145 16.405 -4.233 1.00 66.81 115 GLY A N 1
ATOM 961 C CA . GLY A 1 115 ? 0.496 17.534 -4.914 1.00 66.81 115 GLY A CA 1
ATOM 962 C C . GLY A 1 115 ? 2.001 17.328 -5.140 1.00 66.81 115 GLY A C 1
ATOM 963 O O . GLY A 1 115 ? 2.617 16.442 -4.549 1.00 66.81 115 GLY A O 1
ATOM 964 N N . LYS A 1 116 ? 2.606 18.179 -5.981 1.00 61.44 116 LYS A N 1
ATOM 965 C CA . LYS A 1 116 ? 4.016 18.090 -6.427 1.00 61.44 116 LYS A CA 1
ATOM 966 C C . LYS A 1 116 ? 5.063 18.101 -5.298 1.00 61.44 116 LYS A C 1
ATOM 968 O O . LYS A 1 116 ? 6.224 17.809 -5.550 1.00 61.44 116 LYS A O 1
ATOM 973 N N . SER A 1 117 ? 4.662 18.408 -4.068 1.00 72.44 117 SER A N 1
ATOM 974 C CA . SER A 1 117 ? 5.548 18.573 -2.915 1.00 72.44 117 SER A CA 1
ATOM 975 C C . SER A 1 117 ? 5.580 17.360 -1.977 1.00 72.44 117 SER A C 1
ATOM 977 O O . SER A 1 117 ? 5.991 17.510 -0.834 1.00 72.44 117 SER A O 1
ATOM 979 N N . LEU A 1 118 ? 5.158 16.166 -2.408 1.00 79.06 118 LEU A N 1
ATOM 980 C CA . LEU A 1 118 ? 5.270 14.951 -1.594 1.00 79.06 118 LEU A CA 1
ATOM 981 C C . LEU A 1 118 ? 6.511 14.128 -1.968 1.00 79.06 118 LEU A C 1
ATOM 983 O O . LEU A 1 118 ? 6.667 13.732 -3.119 1.00 79.06 118 LEU A O 1
ATOM 987 N N . GLU A 1 119 ? 7.335 13.777 -0.979 1.00 84.50 119 GLU A N 1
ATOM 988 C CA . GLU A 1 119 ? 8.299 12.677 -1.074 1.00 84.50 119 GLU A CA 1
ATOM 989 C C . GLU A 1 119 ? 7.842 11.492 -0.223 1.00 84.50 119 GLU A C 1
ATOM 991 O O . GLU A 1 119 ? 7.774 11.562 1.005 1.00 84.50 119 GLU A O 1
ATOM 996 N N . LEU A 1 120 ? 7.573 10.373 -0.892 1.00 88.25 120 LEU A N 1
ATOM 997 C CA . LEU A 1 120 ? 7.293 9.106 -0.232 1.00 88.25 120 LEU A CA 1
ATOM 998 C C . LEU A 1 120 ? 8.585 8.300 -0.053 1.00 88.25 120 LEU A C 1
ATOM 1000 O O . LEU A 1 120 ? 9.268 7.969 -1.028 1.00 88.25 120 LEU A O 1
ATOM 1004 N N . ILE A 1 121 ? 8.897 7.961 1.197 1.00 90.44 121 ILE A N 1
ATOM 1005 C CA . ILE A 1 121 ? 9.997 7.075 1.579 1.00 90.44 121 ILE A CA 1
ATOM 1006 C C . ILE A 1 121 ? 9.405 5.722 1.967 1.00 90.44 121 ILE A C 1
ATOM 1008 O O . ILE A 1 121 ? 8.687 5.601 2.963 1.00 90.44 121 ILE A O 1
ATOM 1012 N N . ILE A 1 122 ? 9.741 4.701 1.187 1.00 91.00 122 ILE A N 1
ATOM 1013 C CA . ILE A 1 122 ? 9.339 3.316 1.434 1.00 91.00 122 ILE A CA 1
ATOM 1014 C C . ILE A 1 122 ? 10.358 2.639 2.359 1.00 91.00 122 ILE A C 1
ATOM 1016 O O . ILE A 1 122 ? 11.564 2.879 2.249 1.00 91.00 122 ILE A O 1
ATOM 1020 N N . GLY A 1 123 ? 9.865 1.798 3.266 1.00 91.25 123 GLY A N 1
ATOM 1021 C CA . GLY A 1 123 ? 10.694 1.069 4.218 1.00 91.25 123 GLY A CA 1
ATOM 1022 C C . GLY A 1 123 ? 11.639 0.055 3.567 1.00 91.25 123 GLY A C 1
ATOM 1023 O O . GLY A 1 123 ? 11.364 -0.498 2.502 1.00 91.25 123 GLY A O 1
ATOM 1024 N N . GLU A 1 124 ? 12.761 -0.214 4.234 1.00 93.12 124 GLU A N 1
ATOM 1025 C CA . GLU A 1 124 ? 13.870 -1.002 3.668 1.00 93.12 124 GLU A CA 1
ATOM 1026 C C . GLU A 1 124 ? 13.502 -2.462 3.374 1.00 93.12 124 GLU A C 1
ATOM 1028 O O . GLU A 1 124 ? 14.060 -3.076 2.460 1.00 93.12 124 GLU A O 1
ATOM 1033 N N . GLN A 1 125 ? 12.559 -3.001 4.151 1.00 95.12 125 GLN A N 1
ATOM 1034 C CA . GLN A 1 125 ? 12.117 -4.391 4.084 1.00 95.12 125 GLN A CA 1
ATOM 1035 C C . GLN A 1 125 ? 10.980 -4.622 3.080 1.00 95.12 125 GLN A C 1
ATOM 1037 O O . GLN A 1 125 ? 10.490 -5.745 2.985 1.00 95.12 125 GLN A O 1
ATOM 1042 N N . CYS A 1 126 ? 10.549 -3.589 2.349 1.00 96.25 126 CYS A N 1
ATOM 1043 C CA . CYS A 1 126 ? 9.549 -3.749 1.302 1.00 96.25 126 CYS A CA 1
ATOM 1044 C C . CYS A 1 126 ? 10.072 -4.707 0.221 1.00 96.25 126 CYS A C 1
ATOM 1046 O O . CYS A 1 126 ? 11.186 -4.555 -0.282 1.00 96.25 126 CYS A O 1
ATOM 1048 N N . GLU A 1 127 ? 9.255 -5.700 -0.095 1.00 97.00 127 GLU A N 1
ATOM 1049 C CA . GLU A 1 127 ? 9.534 -6.826 -0.980 1.00 97.00 127 GLU A CA 1
ATOM 1050 C C . GLU A 1 127 ? 8.731 -6.711 -2.282 1.00 97.00 127 GLU A C 1
ATOM 1052 O O . GLU A 1 127 ? 9.272 -6.936 -3.369 1.00 97.00 127 GLU A O 1
ATOM 1057 N N . GLU A 1 128 ? 7.476 -6.269 -2.166 1.00 97.81 128 GLU A N 1
ATOM 1058 C CA . GLU A 1 128 ? 6.549 -6.049 -3.271 1.00 97.81 128 GLU A CA 1
ATOM 1059 C C . GLU A 1 128 ? 5.964 -4.633 -3.198 1.00 97.81 128 GLU A C 1
ATOM 1061 O O . GLU A 1 128 ? 5.321 -4.259 -2.212 1.00 97.81 128 GLU A O 1
ATOM 1066 N N . LEU A 1 129 ? 6.158 -3.847 -4.258 1.00 95.81 129 LEU A N 1
ATOM 1067 C CA . LEU A 1 129 ? 5.622 -2.492 -4.370 1.00 95.81 129 LEU A CA 1
ATOM 1068 C C . LEU A 1 129 ? 4.765 -2.366 -5.626 1.00 95.81 129 LEU A C 1
ATOM 1070 O O . LEU A 1 129 ? 5.263 -2.558 -6.732 1.00 95.81 129 LEU A O 1
ATOM 1074 N N . SER A 1 130 ? 3.509 -1.959 -5.462 1.00 95.88 130 SER A N 1
ATOM 1075 C CA . SER A 1 130 ? 2.636 -1.572 -6.569 1.00 95.88 130 SER A CA 1
ATOM 1076 C C . SER A 1 130 ? 2.309 -0.088 -6.496 1.00 95.88 130 SER A C 1
ATOM 1078 O O . SER A 1 130 ? 1.875 0.406 -5.460 1.00 95.88 130 SER A O 1
ATOM 1080 N N . MET A 1 131 ? 2.483 0.624 -7.603 1.00 91.94 131 MET A N 1
ATOM 1081 C CA . MET A 1 131 ? 2.144 2.037 -7.755 1.00 91.94 131 MET A CA 1
ATOM 1082 C C . MET A 1 131 ? 1.267 2.192 -8.990 1.00 91.94 131 MET A C 1
ATOM 1084 O O . MET A 1 131 ? 1.765 2.117 -10.108 1.00 91.94 131 MET A O 1
ATOM 1088 N N . ILE A 1 132 ? -0.034 2.381 -8.793 1.00 91.50 132 ILE A N 1
ATOM 1089 C CA . ILE A 1 132 ? -1.041 2.396 -9.856 1.00 91.50 132 ILE A CA 1
ATOM 1090 C C . ILE A 1 132 ? -1.766 3.741 -9.852 1.00 91.50 132 ILE A C 1
ATOM 1092 O O . ILE A 1 132 ? -2.249 4.173 -8.807 1.00 91.50 132 ILE A O 1
ATOM 1096 N N . SER A 1 133 ? -1.860 4.400 -11.011 1.00 87.19 133 SER A N 1
ATOM 1097 C CA . SER A 1 133 ? -2.439 5.746 -11.162 1.00 87.19 133 SER A CA 1
ATOM 1098 C C . SER A 1 133 ? -1.844 6.758 -10.176 1.00 87.19 133 SER A C 1
ATOM 1100 O O . SER A 1 133 ? -2.560 7.483 -9.483 1.00 87.19 133 SER A O 1
ATOM 1102 N N . TRP A 1 134 ? -0.518 6.763 -10.065 1.00 80.00 134 TRP A N 1
ATOM 1103 C CA . TRP A 1 134 ? 0.228 7.625 -9.146 1.00 80.00 134 TRP A CA 1
ATOM 1104 C C . TRP A 1 134 ? 0.775 8.864 -9.873 1.00 80.00 134 TRP A C 1
ATOM 1106 O O . TRP A 1 134 ? 1.049 8.788 -11.074 1.00 80.00 134 TRP A O 1
ATOM 1116 N N . SER A 1 135 ? 0.914 10.004 -9.183 1.00 76.94 135 SER A N 1
ATOM 1117 C CA . SER A 1 135 ? 1.354 11.279 -9.788 1.00 76.94 135 SER A CA 1
ATOM 1118 C C . SER A 1 135 ? 2.383 12.082 -8.972 1.00 76.94 135 SER A C 1
ATOM 1120 O O . SER A 1 135 ? 2.505 13.287 -9.185 1.00 76.94 135 SER A O 1
ATOM 1122 N N . CYS A 1 136 ? 3.101 11.463 -8.032 1.00 75.12 136 CYS A N 1
ATOM 1123 C CA . CYS A 1 136 ? 4.096 12.149 -7.189 1.00 75.12 136 CYS A CA 1
ATOM 1124 C C . CYS A 1 136 ? 5.511 11.587 -7.383 1.00 75.12 136 CYS A C 1
ATOM 1126 O O . CYS A 1 136 ? 5.686 10.442 -7.808 1.00 75.12 136 CYS A O 1
ATOM 1128 N N . ASP A 1 137 ? 6.515 12.361 -6.975 1.00 76.12 137 ASP A N 1
ATOM 1129 C CA . ASP A 1 137 ? 7.888 11.875 -6.866 1.00 76.12 137 ASP A CA 1
ATOM 1130 C C . ASP A 1 137 ? 8.013 10.834 -5.747 1.00 76.12 137 ASP A C 1
ATOM 1132 O O . ASP A 1 137 ? 7.335 10.889 -4.717 1.00 76.12 137 ASP A O 1
ATOM 1136 N N . PHE A 1 138 ? 8.915 9.875 -5.930 1.00 77.75 138 PHE A N 1
ATOM 1137 C CA . PHE A 1 138 ? 9.146 8.839 -4.935 1.00 77.75 138 PHE A CA 1
ATOM 1138 C C . PHE A 1 138 ? 10.622 8.499 -4.796 1.00 77.75 138 PHE A C 1
ATOM 1140 O O . PHE A 1 138 ? 11.425 8.617 -5.726 1.00 77.75 138 PHE A O 1
ATOM 1147 N N . ASN A 1 139 ? 10.976 8.049 -3.596 1.00 77.75 139 ASN A N 1
ATOM 1148 C CA . ASN A 1 139 ? 12.340 7.720 -3.246 1.00 77.75 139 ASN A CA 1
ATOM 1149 C C . ASN A 1 139 ? 12.452 6.241 -2.854 1.00 77.75 139 ASN A C 1
ATOM 1151 O O . ASN A 1 139 ? 12.167 5.859 -1.720 1.00 77.75 139 ASN A O 1
ATOM 1155 N N . LEU A 1 140 ? 12.912 5.409 -3.796 1.00 82.62 140 LEU A N 1
ATOM 1156 C CA . LEU A 1 140 ? 13.193 3.987 -3.546 1.00 82.62 140 LEU A CA 1
ATOM 1157 C C . LEU A 1 140 ? 14.611 3.739 -3.005 1.00 82.62 140 LEU A C 1
ATOM 1159 O O . LEU A 1 140 ? 15.017 2.588 -2.899 1.00 82.62 140 LEU A O 1
ATOM 1163 N N . PHE A 1 141 ? 15.385 4.784 -2.674 1.00 83.19 141 PHE A N 1
ATOM 1164 C CA . PHE A 1 141 ? 16.804 4.659 -2.304 1.00 83.19 141 PHE A CA 1
ATOM 1165 C C . PHE A 1 141 ? 17.038 3.719 -1.117 1.00 83.19 141 PHE A C 1
ATOM 1167 O O . PHE A 1 141 ? 18.065 3.052 -1.044 1.00 83.19 141 PHE A O 1
ATOM 1174 N N . LYS A 1 142 ? 16.089 3.676 -0.180 1.00 85.44 142 LYS A N 1
ATOM 1175 C CA . LYS A 1 142 ? 16.204 2.878 1.041 1.00 85.44 142 LYS A CA 1
ATOM 1176 C C . LYS A 1 142 ? 15.763 1.425 0.872 1.00 85.44 142 LYS A C 1
ATOM 1178 O O . LYS A 1 142 ? 16.062 0.613 1.739 1.00 85.44 142 LYS A O 1
ATOM 1183 N N . ILE A 1 143 ? 15.054 1.075 -0.203 1.00 89.56 143 ILE A N 1
ATOM 1184 C CA . ILE A 1 143 ? 14.489 -0.270 -0.320 1.00 89.56 143 ILE A CA 1
ATOM 1185 C C . ILE A 1 143 ? 15.589 -1.257 -0.702 1.00 89.56 143 ILE A C 1
ATOM 1187 O O . ILE A 1 143 ? 16.175 -1.167 -1.779 1.00 89.56 143 ILE A O 1
ATOM 1191 N N . THR A 1 144 ? 15.860 -2.221 0.176 1.00 90.50 144 THR A N 1
ATOM 1192 C CA . THR A 1 144 ? 16.909 -3.226 -0.049 1.00 90.50 144 THR A CA 1
ATOM 1193 C C . THR A 1 144 ? 16.345 -4.584 -0.455 1.00 90.50 144 THR A C 1
ATOM 1195 O O . THR A 1 144 ? 17.065 -5.369 -1.071 1.00 90.50 144 THR A O 1
ATOM 1198 N N . SER A 1 145 ? 15.075 -4.864 -0.154 1.00 94.06 145 SER A N 1
ATOM 1199 C CA . SER A 1 145 ? 14.462 -6.192 -0.337 1.00 94.06 145 SER A CA 1
ATOM 1200 C C . SER A 1 145 ? 13.507 -6.291 -1.536 1.00 94.06 145 SER A C 1
ATOM 1202 O O . SER A 1 145 ? 12.908 -7.345 -1.744 1.00 94.06 145 SER A O 1
ATOM 1204 N N . LEU A 1 146 ? 13.376 -5.223 -2.335 1.00 94.12 146 LEU A N 1
ATOM 1205 C CA . LEU A 1 146 ? 12.408 -5.159 -3.431 1.00 94.12 146 LEU A CA 1
ATOM 1206 C C . LEU A 1 146 ? 12.762 -6.158 -4.533 1.00 94.12 146 LEU A C 1
ATOM 1208 O O . LEU A 1 146 ? 13.779 -5.992 -5.210 1.00 94.12 146 LEU A O 1
ATOM 1212 N N . HIS A 1 147 ? 11.891 -7.141 -4.741 1.00 95.25 147 HIS A N 1
ATOM 1213 C CA . HIS A 1 147 ? 12.018 -8.118 -5.820 1.00 95.25 147 HIS A CA 1
ATOM 1214 C C . HIS A 1 147 ? 10.878 -8.019 -6.838 1.00 95.25 147 HIS A C 1
ATOM 1216 O O . HIS A 1 147 ? 11.078 -8.403 -7.989 1.00 95.25 147 HIS A O 1
ATOM 1222 N N . ARG A 1 148 ? 9.729 -7.436 -6.466 1.00 96.12 148 ARG A N 1
ATOM 1223 C CA . ARG A 1 148 ? 8.605 -7.200 -7.379 1.00 96.12 148 ARG A CA 1
ATOM 1224 C C . ARG A 1 148 ? 8.173 -5.740 -7.395 1.00 96.12 148 ARG A C 1
ATOM 1226 O O . ARG A 1 148 ? 7.912 -5.148 -6.348 1.00 96.12 148 ARG A O 1
ATOM 1233 N N . LEU A 1 149 ? 8.060 -5.179 -8.595 1.00 93.69 149 LEU A N 1
ATOM 1234 C CA . LEU A 1 149 ? 7.603 -3.814 -8.819 1.00 93.69 149 LEU A CA 1
ATOM 1235 C C . LEU A 1 149 ? 6.491 -3.781 -9.868 1.00 93.69 149 LEU A C 1
ATOM 1237 O O . LEU A 1 149 ? 6.731 -4.118 -11.024 1.00 93.69 149 LEU A O 1
ATOM 1241 N N . THR A 1 150 ? 5.317 -3.290 -9.475 1.00 93.88 150 THR A N 1
ATOM 1242 C CA . THR A 1 150 ? 4.236 -2.908 -10.391 1.00 93.88 150 THR A CA 1
ATOM 1243 C C . THR A 1 150 ? 4.199 -1.386 -10.500 1.00 93.88 150 THR A C 1
ATOM 1245 O O . THR A 1 150 ? 4.081 -0.696 -9.486 1.00 93.88 150 THR A O 1
ATOM 1248 N N . PHE A 1 151 ? 4.302 -0.830 -11.702 1.00 88.88 151 PHE A N 1
ATOM 1249 C CA . PHE A 1 151 ? 4.401 0.613 -11.910 1.00 88.88 151 PHE A CA 1
ATOM 1250 C C . PHE A 1 151 ? 3.530 1.091 -13.073 1.00 88.88 151 PHE A C 1
ATOM 1252 O O . PHE A 1 151 ? 3.933 1.035 -14.235 1.00 88.88 151 PHE A O 1
ATOM 1259 N N . TYR A 1 152 ? 2.333 1.587 -12.758 1.00 88.31 152 TYR A N 1
ATOM 1260 C CA . TYR A 1 152 ? 1.383 2.160 -13.711 1.00 88.31 152 TYR A CA 1
ATOM 1261 C C . TYR A 1 152 ? 1.240 3.666 -13.439 1.00 88.31 152 TYR A C 1
ATOM 1263 O O . TYR A 1 152 ? 0.425 4.076 -12.607 1.00 88.31 152 TYR A O 1
ATOM 1271 N N . PRO A 1 153 ? 2.049 4.513 -14.095 1.00 81.25 153 PRO A N 1
ATOM 1272 C CA . PRO A 1 153 ? 2.007 5.955 -13.889 1.00 81.25 153 PRO A CA 1
ATOM 1273 C C . PRO A 1 153 ? 0.687 6.560 -14.379 1.00 81.25 153 PRO A C 1
ATOM 1275 O O . PRO A 1 153 ? 0.085 6.066 -15.330 1.00 81.25 153 PRO A O 1
ATOM 1278 N N . THR A 1 154 ? 0.257 7.676 -13.784 1.00 80.06 154 THR A N 1
ATOM 1279 C CA . THR A 1 154 ? -0.833 8.482 -14.363 1.00 80.06 154 THR A CA 1
ATOM 1280 C C . THR A 1 154 ? -0.406 9.007 -15.744 1.00 80.06 154 THR A C 1
ATOM 1282 O O . THR A 1 154 ? 0.760 9.391 -15.907 1.00 80.06 154 THR A O 1
ATOM 1285 N N . PRO A 1 155 ? -1.299 9.071 -16.750 1.00 73.19 155 PRO A N 1
ATOM 1286 C CA . PRO A 1 155 ? -0.982 9.667 -18.043 1.00 73.19 155 PRO A CA 1
ATOM 1287 C C . PRO A 1 155 ? -0.415 11.070 -17.882 1.00 73.19 155 PRO A C 1
ATOM 1289 O O . PRO A 1 155 ? -0.901 11.839 -17.052 1.00 73.19 155 PRO A O 1
ATOM 1292 N N . TYR A 1 156 ? 0.601 11.393 -18.682 1.00 69.31 156 TYR A N 1
ATOM 1293 C CA . TYR A 1 156 ? 1.201 12.731 -18.734 1.00 69.31 156 TYR A CA 1
ATOM 1294 C C . TYR A 1 156 ? 1.826 13.216 -17.413 1.00 69.31 156 TYR A C 1
ATOM 1296 O O . TYR A 1 156 ? 2.021 14.415 -17.232 1.00 69.31 156 TYR A O 1
ATOM 1304 N N . SER A 1 157 ? 2.134 12.310 -16.480 1.00 67.88 157 SER A N 1
ATOM 1305 C CA . SER A 1 157 ? 2.869 12.663 -15.265 1.00 67.88 157 SER A CA 1
ATOM 1306 C C . SER A 1 157 ? 4.382 12.593 -15.494 1.00 67.88 157 SER A C 1
ATOM 1308 O O . SER A 1 157 ? 4.907 11.588 -15.976 1.00 67.88 157 SER A O 1
ATOM 1310 N N . ASP A 1 158 ? 5.087 13.666 -15.129 1.00 65.19 158 ASP A N 1
ATOM 1311 C CA . ASP A 1 158 ? 6.551 13.717 -15.113 1.00 65.19 158 ASP A CA 1
ATOM 1312 C C . ASP A 1 158 ? 7.067 12.937 -13.899 1.00 65.19 158 ASP A C 1
ATOM 1314 O O . ASP A 1 158 ? 7.376 13.513 -12.857 1.00 65.19 158 ASP A O 1
ATOM 1318 N N . ILE A 1 159 ? 7.110 11.608 -13.992 1.00 65.00 159 ILE A N 1
ATOM 1319 C CA . ILE A 1 159 ? 7.592 10.791 -12.877 1.00 65.00 159 ILE A CA 1
ATOM 1320 C C . ILE A 1 159 ? 9.097 10.576 -12.985 1.00 65.00 159 ILE A C 1
ATOM 1322 O O . ILE A 1 159 ? 9.602 9.902 -13.887 1.00 65.00 159 ILE A O 1
ATOM 1326 N N . ASN A 1 160 ? 9.818 11.092 -11.992 1.00 65.94 160 ASN A N 1
ATOM 1327 C CA . ASN A 1 160 ? 11.248 10.876 -11.846 1.00 65.94 160 ASN A CA 1
ATOM 1328 C C . ASN A 1 160 ? 11.528 9.660 -10.959 1.00 65.94 160 ASN A C 1
ATOM 1330 O O . ASN A 1 160 ? 11.683 9.768 -9.743 1.00 65.94 160 ASN A O 1
ATOM 1334 N N . ILE A 1 161 ? 11.674 8.489 -11.579 1.00 66.19 161 ILE A N 1
ATOM 1335 C CA . ILE A 1 161 ? 12.180 7.305 -10.876 1.00 66.19 161 ILE A CA 1
ATOM 1336 C C . ILE A 1 161 ? 13.698 7.410 -10.776 1.00 66.19 161 ILE A C 1
ATOM 1338 O O . ILE A 1 161 ? 14.398 7.271 -11.781 1.00 66.19 161 ILE A O 1
ATOM 1342 N N . LYS A 1 162 ? 14.239 7.619 -9.571 1.00 67.94 162 LYS A N 1
ATOM 1343 C CA . LYS A 1 162 ? 15.693 7.551 -9.360 1.00 67.94 162 LYS A CA 1
ATOM 1344 C C . LYS A 1 162 ? 16.159 6.088 -9.488 1.00 67.94 162 LYS A C 1
ATOM 1346 O O . LYS A 1 162 ? 15.836 5.273 -8.627 1.00 67.94 162 LYS A O 1
ATOM 1351 N N . PRO A 1 163 ? 16.942 5.727 -10.519 1.00 59.31 163 PRO A N 1
ATOM 1352 C CA . PRO A 1 163 ? 17.109 4.337 -10.959 1.00 59.31 163 PRO A CA 1
ATOM 1353 C C . PRO A 1 163 ? 18.154 3.522 -10.169 1.00 59.31 163 PRO A C 1
ATOM 1355 O O . PRO A 1 163 ? 18.668 2.525 -10.668 1.00 59.31 163 PRO A O 1
ATOM 1358 N N . LEU A 1 164 ? 18.539 3.944 -8.962 1.00 57.81 164 LEU A N 1
ATOM 1359 C CA . LEU A 1 164 ? 19.735 3.416 -8.290 1.00 57.81 164 LEU A CA 1
ATOM 1360 C C . LEU A 1 164 ? 19.605 1.970 -7.762 1.00 57.81 164 LEU A C 1
ATOM 1362 O O . LEU A 1 164 ? 20.636 1.356 -7.501 1.00 57.81 164 LEU A O 1
ATOM 1366 N N . TYR A 1 165 ? 18.400 1.389 -7.664 1.00 64.06 165 TYR A N 1
ATOM 1367 C CA . TYR A 1 165 ? 18.194 0.108 -6.954 1.00 64.06 165 TYR A CA 1
ATOM 1368 C C . TYR A 1 165 ? 17.332 -0.927 -7.680 1.00 64.06 165 TYR A C 1
ATOM 1370 O O . TYR A 1 165 ? 16.882 -1.898 -7.080 1.00 64.06 165 TYR A O 1
ATOM 1378 N N . THR A 1 166 ? 17.167 -0.804 -8.996 1.00 68.88 166 THR A N 1
ATOM 1379 C CA . THR A 1 166 ? 16.396 -1.784 -9.777 1.00 68.88 166 THR A CA 1
ATOM 1380 C C . THR A 1 166 ? 17.144 -3.098 -10.055 1.00 68.88 166 THR A C 1
ATOM 1382 O O . THR A 1 166 ? 16.585 -4.018 -10.641 1.00 68.88 166 THR A O 1
ATOM 1385 N N . ARG A 1 167 ? 18.389 -3.238 -9.572 1.00 77.50 167 ARG A N 1
ATOM 1386 C CA . ARG A 1 167 ? 19.223 -4.447 -9.724 1.00 77.50 167 ARG A CA 1
ATOM 1387 C C . ARG A 1 167 ? 18.733 -5.668 -8.944 1.00 77.50 167 ARG A C 1
ATOM 1389 O O . ARG A 1 167 ? 19.327 -6.724 -9.073 1.00 77.50 167 ARG A O 1
ATOM 1396 N N . ARG A 1 168 ? 17.744 -5.533 -8.064 1.00 85.88 168 ARG A N 1
ATOM 1397 C CA . ARG A 1 168 ? 17.179 -6.669 -7.310 1.00 85.88 168 ARG A CA 1
ATOM 1398 C C . ARG A 1 168 ? 15.769 -7.030 -7.750 1.00 85.88 168 ARG A C 1
ATOM 1400 O O . ARG A 1 168 ? 15.246 -8.043 -7.309 1.00 85.88 168 ARG A O 1
ATOM 1407 N N . ILE A 1 169 ? 15.183 -6.222 -8.631 1.00 91.62 169 ILE A N 1
ATOM 1408 C CA . ILE A 1 169 ? 13.851 -6.470 -9.161 1.00 91.62 169 ILE A CA 1
ATOM 1409 C C . ILE A 1 169 ? 13.946 -7.686 -10.075 1.00 91.62 169 ILE A C 1
ATOM 1411 O O . ILE A 1 169 ? 14.615 -7.638 -11.105 1.00 91.62 169 ILE A O 1
ATOM 1415 N N . GLU A 1 170 ? 13.292 -8.766 -9.670 1.00 94.44 170 GLU A N 1
ATOM 1416 C CA . GLU A 1 170 ? 13.154 -9.992 -10.447 1.00 94.44 170 GLU A CA 1
ATOM 1417 C C . GLU A 1 170 ? 11.874 -9.966 -11.288 1.00 94.44 170 GLU A C 1
ATOM 1419 O O . GLU A 1 170 ? 11.822 -10.574 -12.356 1.00 94.44 170 GLU A O 1
ATOM 1424 N N . GLU A 1 171 ? 10.862 -9.229 -10.832 1.00 95.81 171 GLU A N 1
ATOM 1425 C CA . GLU A 1 171 ? 9.559 -9.112 -11.476 1.00 95.81 171 GLU A CA 1
ATOM 1426 C C . GLU A 1 171 ? 9.193 -7.649 -11.669 1.00 95.81 171 GLU A C 1
ATOM 1428 O O . GLU A 1 171 ? 9.046 -6.894 -10.704 1.00 95.81 171 GLU A O 1
ATOM 1433 N N . LEU A 1 172 ? 9.037 -7.253 -12.925 1.00 92.56 172 LEU A N 1
ATOM 1434 C CA . LEU A 1 172 ? 8.659 -5.903 -13.299 1.00 92.56 172 LEU A CA 1
ATOM 1435 C C . LEU A 1 172 ? 7.372 -5.945 -14.114 1.00 92.56 172 LEU A C 1
ATOM 1437 O O . LEU A 1 172 ? 7.341 -6.523 -15.196 1.00 92.56 172 LEU A O 1
ATOM 1441 N N . ASP A 1 173 ? 6.337 -5.292 -13.604 1.00 92.69 173 ASP A N 1
ATOM 1442 C CA . ASP A 1 173 ? 5.066 -5.098 -14.288 1.00 92.69 173 ASP A CA 1
ATOM 1443 C C . ASP A 1 173 ? 4.846 -3.598 -14.510 1.00 92.69 173 ASP A C 1
ATOM 1445 O O . ASP A 1 173 ? 4.795 -2.821 -13.558 1.00 92.69 173 ASP A O 1
ATOM 1449 N N . ILE A 1 174 ? 4.803 -3.140 -15.758 1.00 88.12 174 ILE A N 1
ATOM 1450 C CA . ILE A 1 174 ? 4.835 -1.709 -16.078 1.00 88.12 174 ILE A CA 1
ATOM 1451 C C . ILE A 1 174 ? 3.809 -1.344 -17.141 1.00 88.12 174 ILE A C 1
ATOM 1453 O O . ILE A 1 174 ? 3.678 -2.019 -18.155 1.00 88.12 174 ILE A O 1
ATOM 1457 N N . ALA A 1 175 ? 3.115 -0.225 -16.941 1.00 85.69 175 ALA A N 1
ATOM 1458 C CA . ALA A 1 175 ? 2.288 0.384 -17.972 1.00 85.69 175 ALA A CA 1
ATOM 1459 C C . ALA A 1 175 ? 3.064 1.543 -18.598 1.00 85.69 175 ALA A C 1
ATOM 1461 O O . ALA A 1 175 ? 3.546 2.435 -17.897 1.00 85.69 175 ALA A O 1
ATOM 1462 N N . TYR A 1 176 ? 3.208 1.524 -19.919 1.00 72.12 176 TYR A N 1
ATOM 1463 C CA . TYR A 1 176 ? 3.993 2.504 -20.659 1.00 72.12 176 TYR A CA 1
ATOM 1464 C C . TYR A 1 176 ? 3.085 3.470 -21.429 1.00 72.12 176 TYR A C 1
ATOM 1466 O O . TYR A 1 176 ? 2.209 3.054 -22.188 1.00 72.12 176 TYR A O 1
ATOM 1474 N N . ASN A 1 177 ? 3.315 4.773 -21.228 1.00 66.69 177 ASN A N 1
ATOM 1475 C CA . ASN A 1 177 ? 2.520 5.873 -21.783 1.00 66.69 177 ASN A CA 1
ATOM 1476 C C . ASN A 1 177 ? 3.330 6.856 -22.663 1.00 66.6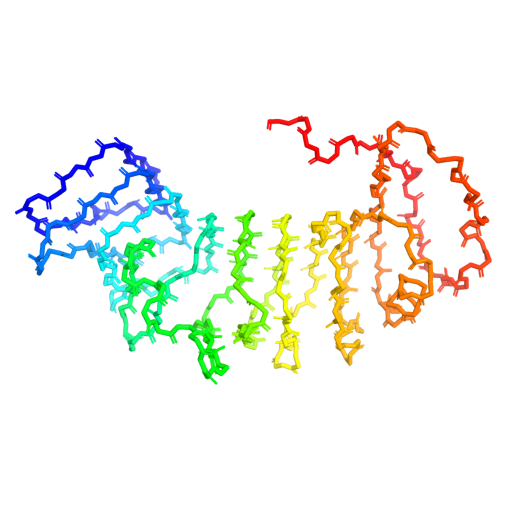9 177 ASN A C 1
ATOM 1478 O O . ASN A 1 177 ? 2.904 7.990 -22.858 1.00 66.69 177 ASN A O 1
ATOM 1482 N N . GLY A 1 178 ? 4.468 6.434 -23.230 1.00 52.72 178 GLY A N 1
ATOM 1483 C CA . GLY A 1 178 ? 4.944 7.039 -24.484 1.00 52.72 178 GLY A CA 1
ATOM 1484 C C . GLY A 1 178 ? 6.071 8.082 -24.450 1.00 52.72 178 GLY A C 1
ATOM 1485 O O . GLY A 1 178 ? 6.360 8.643 -25.501 1.00 52.72 178 GLY A O 1
ATOM 1486 N N . ILE A 1 179 ? 6.787 8.327 -23.342 1.00 58.88 179 ILE A N 1
ATOM 1487 C CA . ILE A 1 179 ? 8.023 9.151 -23.391 1.00 58.88 179 ILE A CA 1
ATOM 1488 C C . ILE A 1 179 ? 9.268 8.250 -23.309 1.00 58.88 179 ILE A C 1
ATOM 1490 O O . ILE A 1 179 ? 9.842 8.007 -22.243 1.00 58.88 179 ILE A O 1
ATOM 1494 N N . GLY A 1 180 ? 9.702 7.740 -24.468 1.00 57.66 180 GLY A N 1
ATOM 1495 C CA . GLY A 1 180 ? 10.632 6.602 -24.591 1.00 57.66 180 GLY A CA 1
ATOM 1496 C C . GLY A 1 180 ? 12.013 6.751 -23.951 1.00 57.66 180 GLY A C 1
ATOM 1497 O O . GLY A 1 180 ? 12.639 5.753 -23.590 1.00 57.66 180 GLY A O 1
ATOM 1498 N N . LYS A 1 181 ? 12.495 7.979 -23.722 1.00 65.88 181 LYS A N 1
ATOM 1499 C CA . LYS A 1 181 ? 13.842 8.192 -23.160 1.00 65.88 181 LYS A CA 1
ATOM 1500 C C . LYS A 1 181 ? 13.961 7.773 -21.691 1.00 65.88 181 LYS A C 1
ATOM 1502 O O . LYS A 1 181 ? 15.012 7.260 -21.304 1.00 65.88 181 LYS A O 1
ATOM 1507 N N . TYR A 1 182 ? 12.929 7.978 -20.873 1.00 67.50 182 TYR A N 1
ATOM 1508 C CA . TYR A 1 182 ? 12.971 7.598 -19.453 1.00 67.50 182 TYR A CA 1
ATOM 1509 C C . TYR A 1 182 ? 12.737 6.106 -19.265 1.00 67.50 182 TYR A C 1
ATOM 1511 O O . TYR A 1 182 ? 13.482 5.456 -18.533 1.00 67.50 182 TYR A O 1
ATOM 1519 N N . PHE A 1 183 ? 11.768 5.557 -19.995 1.00 73.56 183 PHE A N 1
ATOM 1520 C CA . PHE A 1 183 ? 11.433 4.141 -19.942 1.00 73.56 183 PHE A CA 1
ATOM 1521 C C . PHE A 1 183 ? 12.624 3.254 -20.315 1.00 73.56 183 PHE A C 1
ATOM 1523 O O . PHE A 1 183 ? 12.986 2.360 -19.554 1.00 73.56 183 PHE A O 1
ATOM 1530 N N . ARG A 1 184 ? 13.332 3.570 -21.410 1.00 75.00 184 ARG A N 1
ATOM 1531 C CA . ARG A 1 184 ? 14.533 2.818 -21.804 1.00 75.00 184 ARG A CA 1
ATOM 1532 C C . ARG A 1 184 ? 15.635 2.891 -20.746 1.00 75.00 184 ARG A C 1
ATOM 1534 O O . ARG A 1 184 ? 16.221 1.870 -20.397 1.00 75.00 184 ARG A O 1
ATOM 1541 N N . LYS A 1 185 ? 15.907 4.084 -20.200 1.00 78.00 185 LYS A N 1
ATOM 1542 C CA . LYS A 1 185 ? 16.905 4.262 -19.127 1.00 78.00 185 LYS A CA 1
ATOM 1543 C C . LYS A 1 185 ? 16.548 3.465 -17.874 1.00 78.00 185 LYS A C 1
ATOM 1545 O O . LYS A 1 185 ? 17.451 2.939 -17.231 1.00 78.00 185 LYS A O 1
ATOM 1550 N N . PHE A 1 186 ? 15.265 3.396 -17.533 1.00 79.44 186 PHE A N 1
ATOM 1551 C CA . PHE A 1 186 ? 14.767 2.606 -16.416 1.00 79.44 186 PHE A CA 1
ATOM 1552 C C . PHE A 1 186 ? 14.956 1.104 -16.671 1.00 79.44 186 PHE A C 1
ATOM 1554 O O . PHE A 1 186 ? 15.621 0.447 -15.873 1.00 79.44 186 PHE A O 1
ATOM 1561 N N . LEU A 1 187 ? 14.494 0.587 -17.816 1.00 81.75 187 LEU A N 1
ATOM 1562 C CA . LEU A 1 187 ? 14.623 -0.831 -18.173 1.00 81.75 187 LEU A CA 1
ATOM 1563 C C . LEU A 1 187 ? 16.078 -1.314 -18.204 1.00 81.75 187 LEU A C 1
ATOM 1565 O O . LEU A 1 187 ? 16.383 -2.354 -17.630 1.00 81.75 187 LEU A O 1
ATOM 1569 N N . VAL A 1 188 ? 17.001 -0.533 -18.780 1.00 82.50 188 VAL A N 1
ATOM 1570 C CA . VAL A 1 188 ? 18.440 -0.874 -18.818 1.00 82.50 188 VAL A CA 1
ATOM 1571 C C . VAL A 1 188 ? 19.036 -1.048 -17.413 1.00 82.50 188 VAL A C 1
ATOM 1573 O O . VAL A 1 188 ? 20.037 -1.739 -17.233 1.00 82.50 188 VAL A O 1
ATOM 1576 N N . LYS A 1 189 ? 18.447 -0.421 -16.390 1.00 82.25 189 LYS A N 1
ATOM 1577 C CA . LYS A 1 189 ? 18.912 -0.533 -15.001 1.00 82.25 189 LYS A CA 1
ATOM 1578 C C . LYS A 1 189 ? 18.329 -1.752 -14.286 1.00 82.25 189 LYS A C 1
ATOM 1580 O O . LYS A 1 189 ? 18.941 -2.231 -13.334 1.00 82.25 189 LYS A O 1
ATOM 1585 N N . CYS A 1 190 ? 17.205 -2.278 -14.766 1.00 84.62 190 CYS A N 1
ATOM 1586 C CA . CYS A 1 190 ? 16.522 -3.463 -14.253 1.00 84.62 190 CYS A CA 1
ATOM 1587 C C . CYS A 1 190 ? 17.181 -4.766 -14.755 1.00 84.62 190 CYS A C 1
ATOM 1589 O O . CYS A 1 190 ? 16.519 -5.651 -15.287 1.00 84.62 190 CYS A O 1
ATOM 1591 N N . SER A 1 191 ? 18.504 -4.890 -14.602 1.00 86.12 191 SER A N 1
ATOM 1592 C CA . SER A 1 191 ? 19.305 -5.979 -15.188 1.00 86.12 191 SER A CA 1
ATOM 1593 C C . SER A 1 191 ? 19.024 -7.375 -14.619 1.00 86.12 191 SER A C 1
ATOM 1595 O O . SER A 1 191 ? 19.505 -8.358 -15.170 1.00 86.12 191 SER A O 1
ATOM 1597 N N . SER A 1 192 ? 18.307 -7.466 -13.499 1.00 89.06 192 SER A N 1
ATOM 1598 C CA . SER A 1 192 ? 18.003 -8.729 -12.811 1.00 89.06 192 SER A CA 1
ATOM 1599 C C . SER A 1 192 ? 16.566 -9.201 -13.013 1.00 89.06 192 SER A C 1
ATOM 1601 O O . SER A 1 192 ? 16.171 -10.202 -12.418 1.00 89.06 192 SER A O 1
ATOM 1603 N N . VAL A 1 193 ? 15.800 -8.505 -13.859 1.00 90.88 193 VAL A N 1
ATOM 1604 C CA . VAL A 1 193 ? 14.416 -8.862 -14.166 1.00 90.88 193 VAL A CA 1
ATOM 1605 C C . VAL A 1 193 ? 14.378 -10.192 -14.908 1.00 90.88 193 VAL A C 1
ATOM 1607 O O . VAL A 1 193 ? 14.897 -10.325 -16.016 1.00 90.88 193 VAL A O 1
ATOM 1610 N N . LYS A 1 194 ? 13.723 -11.168 -14.284 1.00 92.19 194 LYS A N 1
ATOM 1611 C CA . LYS A 1 194 ? 13.429 -12.493 -14.835 1.00 92.19 194 LYS A CA 1
ATOM 1612 C C . LYS A 1 194 ? 12.061 -12.513 -15.515 1.00 92.19 194 LYS A C 1
ATOM 1614 O O . LYS A 1 194 ? 11.904 -13.204 -16.512 1.00 92.19 194 LYS A O 1
ATOM 1619 N N . ARG A 1 195 ? 11.093 -11.746 -14.991 1.00 91.94 195 ARG A N 1
ATOM 1620 C CA . ARG A 1 195 ? 9.734 -11.616 -15.543 1.00 91.94 195 ARG A CA 1
ATOM 1621 C C . ARG A 1 195 ? 9.394 -10.159 -15.818 1.00 91.94 195 ARG A C 1
ATOM 1623 O O . ARG A 1 195 ? 9.417 -9.340 -14.901 1.00 91.94 195 ARG A O 1
ATOM 1630 N N . LEU A 1 196 ? 9.071 -9.856 -17.072 1.00 90.25 196 LEU A N 1
ATOM 1631 C CA . LEU A 1 196 ? 8.725 -8.515 -17.528 1.00 90.25 196 LEU A CA 1
ATOM 1632 C C . LEU A 1 196 ? 7.340 -8.517 -18.176 1.00 90.25 196 LEU A C 1
ATOM 1634 O O . LEU A 1 196 ? 7.158 -9.104 -19.240 1.00 90.25 196 LEU A O 1
ATOM 1638 N N . THR A 1 197 ? 6.403 -7.792 -17.574 1.00 89.69 197 THR A N 1
ATOM 1639 C CA . THR A 1 197 ? 5.085 -7.514 -18.148 1.00 89.69 197 THR A CA 1
ATOM 1640 C C . THR A 1 197 ? 5.031 -6.050 -18.561 1.00 89.69 197 THR A C 1
ATOM 1642 O O . THR A 1 197 ? 5.349 -5.163 -17.770 1.00 89.69 197 THR A O 1
ATOM 1645 N N . ILE A 1 198 ? 4.655 -5.786 -19.814 1.00 86.31 198 ILE A N 1
ATOM 1646 C CA . ILE A 1 198 ? 4.484 -4.427 -20.335 1.00 86.31 198 ILE A CA 1
ATOM 1647 C C . ILE A 1 198 ? 3.053 -4.273 -20.834 1.00 86.31 198 ILE A C 1
ATOM 1649 O O . ILE A 1 198 ? 2.639 -4.953 -21.773 1.00 86.31 198 ILE A O 1
ATOM 1653 N N . HIS A 1 199 ? 2.333 -3.321 -20.252 1.00 83.81 199 HIS A N 1
ATOM 1654 C CA . HIS A 1 199 ? 1.020 -2.889 -20.716 1.00 83.81 199 HIS A CA 1
ATOM 1655 C C . HIS A 1 199 ? 1.176 -1.645 -21.584 1.00 83.81 199 HIS A C 1
ATOM 1657 O O . HIS A 1 199 ? 1.810 -0.666 -21.182 1.00 83.81 199 HIS A O 1
ATOM 1663 N N . ALA A 1 200 ? 0.584 -1.663 -22.776 1.00 72.00 200 ALA A N 1
ATOM 1664 C CA . ALA A 1 200 ? 0.490 -0.473 -23.611 1.00 72.00 200 ALA A CA 1
ATOM 1665 C C . ALA A 1 200 ? -0.740 0.343 -23.200 1.00 72.00 200 ALA A C 1
ATOM 1667 O O . ALA A 1 200 ? -1.848 -0.191 -23.112 1.00 72.00 200 ALA A O 1
ATOM 1668 N N . TRP A 1 201 ? -0.560 1.646 -22.982 1.00 61.31 201 TRP A N 1
ATOM 1669 C CA . TRP A 1 201 ? -1.692 2.548 -22.820 1.00 61.31 201 TRP A CA 1
ATOM 1670 C C . TRP A 1 201 ? -2.284 2.861 -24.198 1.00 61.31 201 TRP A C 1
ATOM 1672 O O . TRP A 1 201 ? -1.757 3.693 -24.932 1.00 61.31 201 TRP A O 1
ATOM 1682 N N . ASN A 1 202 ? -3.384 2.202 -24.563 1.00 52.22 202 ASN A N 1
ATOM 1683 C CA . ASN A 1 202 ? -4.123 2.540 -25.777 1.00 52.22 202 ASN A CA 1
ATOM 1684 C C . ASN A 1 202 ? -5.061 3.723 -25.485 1.00 52.22 202 ASN A C 1
ATOM 1686 O O . ASN A 1 202 ? -6.240 3.540 -25.195 1.00 52.22 202 ASN A O 1
ATOM 1690 N N . THR A 1 203 ? -4.523 4.944 -25.461 1.00 47.75 203 THR A N 1
ATOM 1691 C CA . THR A 1 203 ? -5.362 6.128 -25.663 1.00 47.75 203 THR A CA 1
ATOM 1692 C C . THR A 1 203 ? -5.521 6.274 -27.163 1.00 47.75 203 THR A C 1
ATOM 1694 O O . THR A 1 203 ? -4.530 6.518 -27.850 1.00 47.75 203 THR A O 1
ATOM 1697 N N . ASP A 1 204 ? -6.732 6.088 -27.672 1.00 45.81 204 ASP A N 1
ATOM 1698 C CA . ASP A 1 204 ? -7.046 6.251 -29.087 1.00 45.81 204 ASP A CA 1
ATOM 1699 C C . ASP A 1 204 ? -6.326 7.487 -29.681 1.00 45.81 204 ASP A C 1
ATOM 1701 O O . ASP A 1 204 ? -6.537 8.604 -29.207 1.00 45.81 204 ASP A O 1
ATOM 1705 N N . ARG A 1 205 ? -5.520 7.273 -30.741 1.00 41.94 205 ARG A N 1
ATOM 1706 C CA . ARG A 1 205 ? -4.923 8.270 -31.676 1.00 41.94 205 ARG A CA 1
ATOM 1707 C C . ARG A 1 205 ? -3.440 8.669 -31.574 1.00 41.94 205 ARG A C 1
ATOM 1709 O O . ARG A 1 205 ? -3.095 9.733 -32.086 1.00 41.94 205 ARG A O 1
ATOM 1716 N N . GLN A 1 206 ? -2.530 7.836 -31.079 1.00 41.12 206 GLN A N 1
ATOM 1717 C CA . GLN A 1 206 ? -1.130 7.960 -31.523 1.00 41.12 206 GLN A CA 1
ATOM 1718 C C . GLN A 1 206 ? -0.579 6.603 -31.946 1.00 41.12 206 GLN A C 1
ATOM 1720 O O . GLN A 1 206 ? -0.608 5.643 -31.180 1.00 41.12 206 GLN A O 1
ATOM 1725 N N . GLU A 1 207 ? -0.132 6.532 -33.201 1.00 40.09 207 GLU A N 1
ATOM 1726 C CA . GLU A 1 207 ? 0.608 5.400 -33.746 1.00 40.09 207 GLU A CA 1
ATOM 1727 C C . GLU A 1 207 ? 1.834 5.163 -32.860 1.00 40.09 207 GLU A C 1
ATOM 1729 O O . GLU A 1 207 ? 2.766 5.963 -32.812 1.00 40.09 207 GLU A O 1
ATOM 1734 N N . PHE A 1 208 ? 1.799 4.077 -32.092 1.00 42.91 208 PHE A N 1
ATOM 1735 C CA . PHE A 1 208 ? 2.966 3.589 -31.380 1.00 42.91 208 PHE A CA 1
ATOM 1736 C C . PHE A 1 208 ? 3.946 3.033 -32.416 1.00 42.91 208 PHE A C 1
ATOM 1738 O O . PHE A 1 208 ? 3.770 1.913 -32.898 1.00 42.91 208 PHE A O 1
ATOM 1745 N N . GLU A 1 209 ? 5.014 3.767 -32.719 1.00 44.62 209 GLU A N 1
ATOM 1746 C CA . GLU A 1 209 ? 6.230 3.138 -33.232 1.00 44.62 209 GLU A CA 1
ATOM 1747 C C . GLU A 1 209 ? 6.857 2.344 -32.079 1.00 44.62 209 GLU A C 1
ATOM 1749 O O . GLU A 1 209 ? 7.663 2.847 -31.295 1.00 44.62 209 GLU A O 1
ATOM 1754 N N . MET A 1 210 ? 6.435 1.087 -31.914 1.00 45.41 210 MET A N 1
ATOM 1755 C CA . MET A 1 210 ? 7.204 0.148 -31.107 1.00 45.41 210 MET A CA 1
ATOM 1756 C C . MET A 1 210 ? 8.514 -0.137 -31.842 1.00 45.41 210 MET A C 1
ATOM 1758 O O . MET A 1 210 ? 8.563 -0.986 -32.733 1.00 45.41 210 MET A O 1
ATOM 1762 N N . GLU A 1 211 ? 9.587 0.553 -31.448 1.00 46.12 211 GLU A N 1
ATOM 1763 C CA . GLU A 1 211 ? 10.941 0.045 -31.666 1.00 46.12 211 GLU A CA 1
ATOM 1764 C C . GLU A 1 211 ? 10.983 -1.403 -31.160 1.00 46.12 211 GLU A C 1
ATOM 1766 O O . GLU A 1 211 ? 10.443 -1.732 -30.095 1.00 46.12 211 GLU A O 1
ATOM 1771 N N . ARG A 1 212 ? 11.557 -2.305 -31.961 1.00 47.69 212 ARG A N 1
ATOM 1772 C CA . ARG A 1 212 ? 11.559 -3.732 -31.641 1.00 47.69 212 ARG A CA 1
ATOM 1773 C C . ARG A 1 212 ? 12.230 -3.912 -30.281 1.00 47.69 212 ARG A C 1
ATOM 1775 O O . ARG A 1 212 ? 13.325 -3.415 -30.055 1.00 47.69 212 ARG A O 1
ATOM 1782 N N . ILE A 1 213 ? 11.606 -4.680 -29.387 1.00 48.94 213 ILE A N 1
ATOM 1783 C CA . ILE A 1 213 ? 12.133 -4.972 -28.038 1.00 48.94 213 ILE A CA 1
ATOM 1784 C C . ILE A 1 213 ? 13.580 -5.513 -28.087 1.00 48.94 213 ILE A C 1
ATOM 1786 O O . ILE A 1 213 ? 14.356 -5.285 -27.160 1.00 48.94 213 ILE A O 1
ATOM 1790 N N . GLY A 1 214 ? 13.981 -6.148 -29.197 1.00 47.94 214 GLY A N 1
ATOM 1791 C CA . GLY A 1 214 ? 15.365 -6.564 -29.456 1.00 47.94 214 GLY A CA 1
ATOM 1792 C C . GLY A 1 214 ? 16.400 -5.427 -29.420 1.00 47.94 214 GLY A C 1
ATOM 1793 O O . GLY A 1 214 ? 17.532 -5.656 -29.004 1.00 47.94 214 GLY A O 1
ATOM 1794 N N . ASP A 1 215 ? 16.010 -4.192 -29.738 1.00 49.28 215 ASP A N 1
ATOM 1795 C CA . ASP A 1 215 ? 16.893 -3.015 -29.759 1.00 49.28 215 ASP A CA 1
ATOM 1796 C C . ASP A 1 215 ? 17.079 -2.384 -28.358 1.00 49.28 215 ASP A C 1
ATOM 1798 O O . ASP A 1 215 ? 17.916 -1.494 -28.141 1.00 49.28 215 ASP A O 1
ATOM 1802 N N . ILE A 1 216 ? 16.325 -2.864 -27.360 1.00 52.12 216 ILE A N 1
ATOM 1803 C CA . ILE A 1 216 ? 16.376 -2.382 -25.971 1.00 52.12 216 ILE A CA 1
ATOM 1804 C C . ILE A 1 216 ? 17.567 -2.997 -25.205 1.00 52.12 216 ILE A C 1
ATOM 1806 O O . ILE A 1 216 ? 17.936 -2.500 -24.142 1.00 52.12 216 ILE A O 1
ATOM 1810 N N . GLY A 1 217 ? 18.253 -4.001 -25.767 1.00 43.78 217 GLY A N 1
ATOM 1811 C CA . GLY A 1 217 ? 19.500 -4.536 -25.203 1.00 43.78 217 GLY A CA 1
ATOM 1812 C C . GLY A 1 217 ? 19.320 -5.314 -23.894 1.00 43.78 217 GLY A C 1
ATOM 1813 O O . GLY A 1 217 ? 20.261 -5.427 -23.110 1.00 43.78 217 GLY A O 1
ATOM 1814 N N . MET A 1 218 ? 18.122 -5.850 -23.639 1.00 43.22 218 MET A N 1
ATOM 1815 C CA . MET A 1 218 ? 17.850 -6.724 -22.494 1.00 43.22 218 MET A CA 1
ATOM 1816 C C . MET A 1 218 ? 18.300 -8.164 -22.780 1.00 43.22 218 MET A C 1
ATOM 1818 O O . MET A 1 218 ? 17.492 -9.059 -23.020 1.00 43.22 218 MET A O 1
ATOM 1822 N N . TYR A 1 219 ? 19.611 -8.394 -22.770 1.00 40.25 219 TYR A N 1
ATOM 1823 C CA . TYR A 1 219 ? 20.184 -9.735 -22.876 1.00 40.25 219 TYR A CA 1
ATOM 1824 C C . TYR A 1 219 ? 19.920 -10.516 -21.575 1.00 40.25 219 TYR A C 1
ATOM 1826 O O . TYR A 1 219 ? 20.453 -10.154 -20.530 1.00 40.25 219 TYR A O 1
ATOM 1834 N N . GLY A 1 220 ? 19.099 -11.574 -21.628 1.00 39.50 220 GLY A N 1
ATOM 1835 C CA . GLY A 1 220 ? 18.889 -12.507 -20.504 1.00 39.50 220 GLY A CA 1
ATOM 1836 C C . GLY A 1 220 ? 17.455 -12.661 -19.979 1.00 39.50 220 GLY A C 1
ATOM 1837 O O . GLY A 1 220 ? 17.246 -13.452 -19.065 1.00 39.50 220 GLY A O 1
ATOM 1838 N N . CYS A 1 221 ? 16.461 -11.966 -20.543 1.00 38.41 221 CYS A N 1
ATOM 1839 C CA . CYS A 1 221 ? 15.053 -12.188 -20.194 1.00 38.41 221 CYS A CA 1
ATOM 1840 C C . CYS A 1 221 ? 14.536 -13.429 -20.948 1.00 38.41 221 CYS A C 1
ATOM 1842 O O . CYS A 1 221 ? 14.281 -13.361 -22.150 1.00 38.41 221 CYS A O 1
ATOM 1844 N N . THR A 1 222 ? 14.478 -14.584 -20.277 1.00 36.69 222 THR A N 1
ATOM 1845 C CA . THR A 1 222 ? 14.136 -15.878 -20.903 1.00 36.69 222 THR A CA 1
ATOM 1846 C C . THR A 1 222 ? 12.638 -16.062 -21.128 1.00 36.69 222 THR A C 1
ATOM 1848 O O . THR A 1 222 ? 12.261 -16.763 -22.061 1.00 36.69 222 THR A O 1
ATOM 1851 N N . ASP A 1 223 ? 11.809 -15.367 -20.345 1.00 39.06 223 ASP A N 1
ATOM 1852 C CA . ASP A 1 223 ? 10.349 -15.411 -20.421 1.00 39.06 223 ASP A CA 1
ATOM 1853 C C . ASP A 1 223 ? 9.793 -14.014 -20.722 1.00 39.06 223 ASP A C 1
ATOM 1855 O O . ASP A 1 223 ? 9.092 -13.397 -19.920 1.00 39.06 223 ASP A O 1
ATOM 1859 N N . ILE A 1 224 ? 10.084 -13.500 -21.921 1.00 42.22 224 ILE A N 1
ATOM 1860 C CA . ILE A 1 224 ? 9.155 -12.560 -22.556 1.00 42.22 224 ILE A CA 1
ATOM 1861 C C . ILE A 1 224 ? 7.984 -13.430 -23.023 1.00 42.22 224 ILE A C 1
ATOM 1863 O O . ILE A 1 224 ? 7.884 -13.780 -24.202 1.00 42.22 224 ILE A O 1
ATOM 1867 N N . GLU A 1 225 ? 7.122 -13.863 -22.095 1.00 39.97 225 GLU A N 1
ATOM 1868 C CA . GLU A 1 225 ? 5.798 -14.341 -22.478 1.00 39.97 225 GLU A CA 1
ATOM 1869 C C . GLU A 1 225 ? 5.202 -13.224 -23.324 1.00 39.97 225 GLU A C 1
ATOM 1871 O O . GLU A 1 225 ? 4.997 -12.123 -22.817 1.00 39.97 225 GLU A O 1
ATOM 1876 N N . LYS A 1 226 ? 5.060 -13.491 -24.633 1.00 36.53 226 LYS A N 1
ATOM 1877 C CA . LYS A 1 226 ? 4.410 -12.655 -25.651 1.00 36.53 226 LYS A CA 1
ATOM 1878 C C . LYS A 1 226 ? 3.604 -11.551 -24.981 1.00 36.53 226 LYS A C 1
ATOM 1880 O O . LYS A 1 226 ? 2.512 -11.860 -24.511 1.00 36.53 226 LYS A O 1
ATOM 1885 N N . GLY A 1 227 ? 4.168 -10.339 -24.896 1.00 35.88 227 GLY A N 1
ATOM 1886 C CA . GLY A 1 227 ? 3.599 -9.238 -24.119 1.00 35.88 227 GLY A CA 1
ATOM 1887 C C . GLY A 1 227 ? 2.090 -9.204 -24.303 1.00 35.88 227 GLY A C 1
ATOM 1888 O O . GLY A 1 227 ? 1.594 -8.886 -25.386 1.00 35.88 227 GLY A O 1
ATOM 1889 N N . ARG A 1 228 ? 1.362 -9.665 -23.286 1.00 36.28 228 ARG A N 1
ATOM 1890 C CA . ARG A 1 228 ? -0.088 -9.726 -23.342 1.00 36.28 228 ARG A CA 1
ATOM 1891 C C . ARG A 1 228 ? -0.516 -8.296 -23.071 1.00 36.28 228 ARG A C 1
ATOM 1893 O O . ARG A 1 228 ? -0.471 -7.843 -21.935 1.00 36.28 228 ARG A O 1
ATOM 1900 N N . ILE A 1 229 ? -0.809 -7.553 -24.139 1.00 37.06 229 ILE A N 1
ATOM 1901 C CA . ILE A 1 229 ? -1.339 -6.193 -24.036 1.00 37.06 229 ILE A CA 1
ATOM 1902 C C . ILE A 1 229 ? -2.747 -6.329 -23.459 1.00 37.06 229 ILE A C 1
ATOM 1904 O O . ILE A 1 229 ? -3.726 -6.513 -24.182 1.00 37.06 229 ILE A O 1
ATOM 1908 N N . GLU A 1 230 ? -2.836 -6.314 -22.138 1.00 38.06 230 GLU A N 1
ATOM 1909 C CA . GLU A 1 230 ? -4.094 -6.252 -21.418 1.00 38.06 230 GLU A CA 1
ATOM 1910 C C . GLU A 1 230 ? -4.382 -4.782 -21.089 1.00 38.06 230 GLU A C 1
ATOM 1912 O O . GLU A 1 230 ? -3.493 -3.995 -20.771 1.00 38.06 230 GLU A O 1
ATOM 1917 N N . ASN A 1 231 ? -5.642 -4.366 -21.228 1.00 36.16 231 ASN A N 1
ATOM 1918 C CA . ASN A 1 231 ? -6.037 -3.015 -20.841 1.00 36.16 231 ASN A CA 1
ATOM 1919 C C . ASN A 1 231 ? -5.930 -2.895 -19.316 1.00 36.16 231 ASN A C 1
ATOM 1921 O O . ASN A 1 231 ? -6.735 -3.495 -18.603 1.00 36.16 231 ASN A O 1
ATOM 1925 N N . ALA A 1 232 ? -4.993 -2.076 -18.834 1.00 42.00 232 ALA A N 1
ATOM 1926 C CA . ALA A 1 232 ? -4.652 -1.942 -17.413 1.00 42.00 232 ALA A CA 1
ATOM 1927 C C . ALA A 1 232 ? -5.815 -1.506 -16.487 1.00 42.00 232 ALA A C 1
ATOM 1929 O O . ALA A 1 232 ? -5.682 -1.597 -15.271 1.00 42.00 232 ALA A O 1
ATOM 1930 N N . TYR A 1 233 ? -6.959 -1.067 -17.034 1.00 39.75 233 TYR A N 1
ATOM 1931 C CA . TYR A 1 233 ? -8.113 -0.552 -16.274 1.00 39.75 233 TYR A CA 1
ATOM 1932 C C . TYR A 1 233 ? -9.454 -1.252 -16.568 1.00 39.75 233 TYR A C 1
ATOM 1934 O O . TYR A 1 233 ? -10.509 -0.693 -16.284 1.00 39.75 233 TYR A O 1
ATOM 1942 N N . LYS A 1 234 ? -9.466 -2.472 -17.128 1.00 38.22 234 LYS A N 1
ATOM 1943 C CA . LYS A 1 234 ? -10.707 -3.271 -17.240 1.00 38.22 234 LYS A CA 1
ATOM 1944 C C . LYS A 1 234 ? -10.903 -4.201 -16.033 1.00 38.22 234 LYS A C 1
ATOM 1946 O O . LYS A 1 234 ? -10.876 -5.416 -16.212 1.00 38.22 234 LYS A O 1
ATOM 1951 N N . LYS A 1 235 ? -11.111 -3.652 -14.833 1.00 32.34 235 LYS A N 1
ATOM 1952 C CA . LYS A 1 235 ? -11.790 -4.325 -13.709 1.00 32.34 235 LYS A CA 1
ATOM 1953 C C . LYS A 1 235 ? -12.514 -3.305 -12.847 1.00 32.34 235 LYS A C 1
ATOM 1955 O O . LYS A 1 235 ? -11.876 -2.285 -12.513 1.00 32.34 235 LYS A O 1
#

InterPro domains:
  IPR032675 Leucine-rich repeat domain superfamily [G3DSA:3.80.10.10] (3-213)

Sequence (235 aa):
MYLHLEGIEFGYNFNVPQRVKTLHLKNITMLSNKITRMNRDCVTIEVQELQGIIDTSEARSTKGVTFHSQLPRFTDNEWNYFSRAEKAWYFENDKEIIRLPNYLRTINLMNIKQGKSLELIIGEQCEELSMISWSCDFNLFKITSLHRLTFYPTPYSDINIKPLYTRRIEELDIAYNGIGKYFRKFLVKCSSVKRLTIHAWNTDRQEFEMERIGDIGMYGCTDIEKGRIENAYKK

pLDDT: mean 80.76, std 19.76, range [32.34, 98.62]